Protein AF-0000000070469946 (afdb_homodimer)

Sequence (234 aa):
MSGEIQNFQTFDPFRDSADSNQLSTGTGVIEQQFVHIRVQKRNGRKCVTIVEGLPRNFKFKKFISAVKHKFCCNGTIVEDEKAGKVIQVSGDQRDNISEFLLEEEIVTKENLKIHGFMSGEIQNFQTFDPFRDSADSNQLSTGTGVIEQQFVHIRVQKRNGRKCVTIVEGLPRNFKFKKFISAVKHKFCCNGTIVEDEKAGKVIQVSGDQRDNISEFLLEEEIVTKENLKIHGF

InterPro domains:
  IPR001950 SUI1 domain [PF01253] (32-106)
  IPR001950 SUI1 domain [PS50296] (35-105)
  IPR005874 Eukaryotic translation initiation factor SUI1 [PIRSF004499] (3-117)
  IPR005874 Eukaryotic translation initiation factor SUI1 [cd11566] (33-116)
  IPR036877 SUI1 domain superfamily [SSF55159] (6-117)

pLDDT: mean 79.01, std 24.98, range [27.5, 98.06]

Radius of gyration: 37.75 Å; Cα contacts (8 Å, |Δi|>4): 310; chains: 2; bounding box: 32×162×111 Å

Foldseek 3Di:
DPPPPPDPPPPPVPPPPPPCPPPVVPVPVPVQQAWEWEKDDDPDPWIKIKIFRADPPDPQVVLQVVLCVPVVWHKDWDADPPGGIMIIIIDDCQVVSVVVCVVVVVDDPVRYHYDYD/DCPPPPPPPPPPVPPPPPPPPPPPVPVPVPVQQAWEWEKDDDPDPWIKIKIFRADPPDPVVVLQVVLCVPVVWHKDWDADPVGGIMIIIIDDCQVVSVVVCVVVVVDDPVRYHYDYD

Solvent-accessible surface area (backbone atoms only — not comparable to full-atom values): 14202 Å² total; per-residue (Å²): 135,87,77,78,77,78,79,78,76,80,77,74,76,74,72,64,80,76,74,77,73,70,73,71,76,62,83,64,72,73,69,77,75,44,31,39,33,35,63,42,80,45,80,83,51,40,30,30,19,37,41,36,53,62,62,90,84,53,64,61,69,62,49,45,53,49,48,21,53,73,58,24,35,58,61,47,80,42,81,37,93,85,75,36,66,28,40,38,30,55,15,74,40,60,66,61,52,53,50,49,37,46,74,69,62,73,46,53,76,90,38,51,43,81,49,77,134,129,88,71,81,75,73,78,78,73,77,75,72,75,72,71,63,79,74,72,74,72,71,74,70,75,62,84,62,70,71,68,77,76,44,32,38,34,34,64,44,80,45,81,85,52,40,30,31,20,36,42,37,52,64,62,89,86,53,63,61,68,61,50,44,53,50,48,20,54,73,58,24,35,56,61,48,79,42,81,37,93,86,74,35,66,27,40,39,28,56,14,76,40,59,66,61,52,52,50,49,36,47,73,68,63,72,46,53,76,90,38,52,43,80,49,77,135

Secondary structure (DSSP, 8-state):
------------TT--------------------EEEEEEE-STT-EEEEEE---TT--HHHHHHHHHHHH---EEEEEETTTEEEEEEES--HHHHHHHHHHTTSS-GGGEEEE--/------------TT--------------------EEEEEEE-STT-EEEEEE---TT--HHHHHHHHHHHH---EEEEEETTTEEEEEEES--HHHHHHHHHHTTSS-GGGEEEE--

Organism: Naegleria fowleri (NCBI:txid5763)

Nearest PDB structures (foldseek):
  8ppk-assembly1_p  TM=9.340E-01  e=4.235E-10  Homo sapiens
  8xxn-assembly1_C1  TM=9.281E-01  e=5.784E-10  Homo sapiens
  2rvh-assembly1_A  TM=8.670E-01  e=4.797E-10  Saccharomyces cerevisiae S288C
  6zp4-assembly1_Z  TM=7.386E-01  e=7.872E-11  Homo sapiens
  2if1-assembly1_A  TM=7.118E-01  e=5.434E-10  Homo sapiens

Structure (mmCIF, N/CA/C/O backbone):
data_AF-0000000070469946-model_v1
#
loop_
_entity.id
_entity.type
_entity.pdbx_description
1 polymer 'SUI1 domain-containing protein'
#
loop_
_atom_site.group_PDB
_atom_site.id
_atom_site.type_symbol
_atom_site.label_atom_id
_atom_site.label_alt_id
_atom_site.label_comp_id
_atom_site.label_asym_id
_atom_site.label_entity_id
_atom_site.label_seq_id
_atom_site.pdbx_PDB_ins_code
_atom_site.Cartn_x
_atom_site.Cartn_y
_atom_site.Cartn_z
_atom_site.occupancy
_atom_site.B_iso_or_equiv
_atom_site.auth_seq_id
_atom_site.auth_comp_id
_atom_site.auth_asym_id
_atom_site.auth_atom_id
_atom_site.pdbx_PDB_model_num
ATOM 1 N N . MET A 1 1 ? 14.617 -81.75 -57.688 1 33.28 1 MET A N 1
ATOM 2 C CA . MET A 1 1 ? 14.977 -81.375 -56.312 1 33.28 1 MET A CA 1
ATOM 3 C C . MET A 1 1 ? 14.164 -80.188 -55.844 1 33.28 1 MET A C 1
ATOM 5 O O . MET A 1 1 ? 14.266 -79.062 -56.438 1 33.28 1 MET A O 1
ATOM 9 N N . SER A 1 2 ? 12.875 -80.438 -55.406 1 37.72 2 SER A N 1
ATOM 10 C CA . SER A 1 2 ? 11.711 -79.625 -55.062 1 37.72 2 SER A CA 1
ATOM 11 C C . SER A 1 2 ? 12.023 -78.688 -53.906 1 37.72 2 SER A C 1
ATOM 13 O O . SER A 1 2 ? 12.375 -79.125 -52.812 1 37.72 2 SER A O 1
ATOM 15 N N . GLY A 1 3 ? 12.695 -77.5 -54.094 1 33.88 3 GLY A N 1
ATOM 16 C CA . GLY A 1 3 ? 13.227 -76.5 -53.188 1 33.88 3 GLY A CA 1
ATOM 17 C C . GLY A 1 3 ? 12.18 -75.938 -52.25 1 33.88 3 GLY A C 1
ATOM 18 O O . GLY A 1 3 ? 11.203 -75.375 -52.688 1 33.88 3 GLY A O 1
ATOM 19 N N . GLU A 1 4 ? 11.891 -76.562 -51.094 1 33.56 4 GLU A N 1
ATOM 20 C CA . GLU A 1 4 ? 10.922 -76.312 -50.031 1 33.56 4 GLU A CA 1
ATOM 21 C C . GLU A 1 4 ? 11.086 -74.875 -49.469 1 33.56 4 GLU A C 1
ATOM 23 O O . GLU A 1 4 ? 12.148 -74.5 -48.969 1 33.56 4 GLU A O 1
ATOM 28 N N . ILE A 1 5 ? 10.57 -73.938 -50.25 1 40.94 5 ILE A N 1
ATOM 29 C CA . ILE A 1 5 ? 10.508 -72.5 -49.906 1 40.94 5 ILE A CA 1
ATOM 30 C C . ILE A 1 5 ? 9.969 -72.375 -48.469 1 40.94 5 ILE A C 1
ATOM 32 O O . ILE A 1 5 ? 8.836 -72.75 -48.188 1 40.94 5 ILE A O 1
ATOM 36 N N . GLN A 1 6 ? 10.82 -72.438 -47.406 1 36.25 6 GLN A N 1
ATOM 37 C CA . GLN A 1 6 ? 10.531 -72.312 -46 1 36.25 6 GLN A CA 1
ATOM 38 C C . GLN A 1 6 ? 9.648 -71.062 -45.719 1 36.25 6 GLN A C 1
ATOM 40 O O . GLN A 1 6 ? 9.875 -70 -46.281 1 36.25 6 GLN A O 1
ATOM 45 N N . ASN A 1 7 ? 8.406 -71.25 -45.344 1 36.06 7 ASN A N 1
ATOM 46 C CA . ASN A 1 7 ? 7.312 -70.375 -44.906 1 36.06 7 ASN A CA 1
ATOM 47 C C . ASN A 1 7 ? 7.766 -69.375 -43.844 1 36.06 7 ASN A C 1
ATOM 49 O O . ASN A 1 7 ? 8.258 -69.812 -42.781 1 36.06 7 ASN A O 1
ATOM 53 N N . PHE A 1 8 ? 8.266 -68.188 -44.188 1 39.88 8 PHE A N 1
ATOM 54 C CA . PHE A 1 8 ? 8.648 -67.062 -43.375 1 39.88 8 PHE A CA 1
ATOM 55 C C . PHE A 1 8 ? 7.539 -66.75 -42.375 1 39.88 8 PHE A C 1
ATOM 57 O O . PHE A 1 8 ? 6.418 -66.375 -42.781 1 39.88 8 PHE A O 1
ATOM 64 N N . GLN A 1 9 ? 7.406 -67.438 -41.281 1 38.62 9 GLN A N 1
ATOM 65 C CA . GLN A 1 9 ? 6.516 -67.188 -40.156 1 38.62 9 GLN A CA 1
ATOM 66 C C . GLN A 1 9 ? 6.566 -65.688 -39.75 1 38.62 9 GLN A C 1
ATOM 68 O O . GLN A 1 9 ? 7.652 -65.125 -39.562 1 38.62 9 GLN A O 1
ATOM 73 N N . THR A 1 10 ? 5.57 -64.875 -40.062 1 40.44 10 THR A N 1
ATOM 74 C CA . THR A 1 10 ? 5.199 -63.5 -39.844 1 40.44 10 THR A CA 1
ATOM 75 C C . THR A 1 10 ? 5.293 -63.156 -38.375 1 40.44 10 THR A C 1
ATOM 77 O O . THR A 1 10 ? 4.582 -63.75 -37.531 1 40.44 10 THR A O 1
ATOM 80 N N . PHE A 1 11 ? 6.523 -63.031 -37.781 1 37.12 11 PHE A N 1
ATOM 81 C CA . PHE A 1 11 ? 6.77 -62.625 -36.375 1 37.12 11 PHE A CA 1
ATOM 82 C C . PHE A 1 11 ? 5.988 -61.344 -36.031 1 37.12 11 PHE A C 1
ATOM 84 O O . PHE A 1 11 ? 6.137 -60.344 -36.719 1 37.12 11 PHE A O 1
ATOM 91 N N . ASP A 1 12 ? 4.68 -61.5 -35.594 1 42.44 12 ASP A N 1
ATOM 92 C CA . ASP A 1 12 ? 3.848 -60.406 -35.094 1 42.44 12 ASP A CA 1
ATOM 93 C C . ASP A 1 12 ? 4.496 -59.75 -33.875 1 42.44 12 ASP A C 1
ATOM 95 O O . ASP A 1 12 ? 4.555 -60.312 -32.781 1 42.44 12 ASP A O 1
ATOM 99 N N . PRO A 1 13 ? 5.621 -58.969 -33.969 1 44.97 13 PRO A N 1
ATOM 100 C CA . PRO A 1 13 ? 6.379 -58.344 -32.875 1 44.97 13 PRO A CA 1
ATOM 101 C C . PRO A 1 13 ? 5.492 -57.531 -31.938 1 44.97 13 PRO A C 1
ATOM 103 O O . PRO A 1 13 ? 5.977 -57 -30.922 1 44.97 13 PRO A O 1
ATOM 106 N N . PHE A 1 14 ? 4.344 -57.062 -32.375 1 42.16 14 PHE A N 1
ATOM 107 C CA . PHE A 1 14 ? 3.637 -56.062 -31.562 1 42.16 14 PHE A CA 1
ATOM 108 C C . PHE A 1 14 ? 2.986 -56.719 -30.359 1 42.16 14 PHE A C 1
ATOM 110 O O . PHE A 1 14 ? 2.018 -56.219 -29.797 1 42.16 14 PHE A O 1
ATOM 117 N N . ARG A 1 15 ? 3.188 -58 -30.172 1 38.75 15 ARG A N 1
ATOM 118 C CA . ARG A 1 15 ? 2.508 -58.5 -28.984 1 38.75 15 ARG A CA 1
ATOM 119 C C . ARG A 1 15 ? 2.918 -57.688 -27.75 1 38.75 15 ARG A C 1
ATOM 121 O O . ARG A 1 15 ? 4.031 -57.812 -27.25 1 38.75 15 ARG A O 1
ATOM 128 N N . ASP A 1 16 ? 2.879 -56.375 -27.812 1 35.84 16 ASP A N 1
ATOM 129 C CA . ASP A 1 16 ? 3.232 -55.531 -26.688 1 35.84 16 ASP A CA 1
ATOM 130 C C . ASP A 1 16 ? 2.492 -55.969 -25.422 1 35.84 16 ASP A C 1
ATOM 132 O O . ASP A 1 16 ? 1.301 -56.281 -25.469 1 35.84 16 ASP A O 1
ATOM 136 N N . SER A 1 17 ? 3.078 -56.781 -24.547 1 39.72 17 SER A N 1
ATOM 137 C CA . SER A 1 17 ? 2.629 -57.031 -23.172 1 39.72 17 SER A CA 1
ATOM 138 C C . SER A 1 17 ? 2.156 -55.75 -22.484 1 39.72 17 SER A C 1
ATOM 140 O O . SER A 1 17 ? 2.955 -54.875 -22.219 1 39.72 17 SER A O 1
ATOM 142 N N . ALA A 1 18 ? 1.025 -55.094 -22.797 1 35.88 18 ALA A N 1
ATOM 143 C CA . ALA A 1 18 ? 0.431 -54.031 -22.031 1 35.88 18 ALA A CA 1
ATOM 144 C C . ALA A 1 18 ? 0.325 -54.375 -20.547 1 35.88 18 ALA A C 1
ATOM 146 O O . ALA A 1 18 ? -0.439 -55.281 -20.172 1 35.88 18 ALA A O 1
ATOM 147 N N . ASP A 1 19 ? 1.387 -54.562 -19.797 1 35.75 19 ASP A N 1
ATOM 148 C CA . ASP A 1 19 ? 1.317 -54.531 -18.344 1 35.75 19 ASP A CA 1
ATOM 149 C C . ASP A 1 19 ? 0.32 -53.469 -17.859 1 35.75 19 ASP A C 1
ATOM 151 O O . ASP A 1 19 ? 0.35 -52.344 -18.328 1 35.75 19 ASP A O 1
ATOM 155 N N . SER A 1 20 ? -0.9 -53.844 -17.594 1 34.34 20 SER A N 1
ATOM 156 C CA . SER A 1 20 ? -1.931 -53.094 -16.875 1 34.34 20 SER A CA 1
ATOM 157 C C . SER A 1 20 ? -1.35 -52.375 -15.664 1 34.34 20 SER A C 1
ATOM 159 O O . SER A 1 20 ? -1.004 -53.031 -14.664 1 34.34 20 SER A O 1
ATOM 161 N N . ASN A 1 21 ? -0.349 -51.562 -15.766 1 33.97 21 ASN A N 1
ATOM 162 C CA . ASN A 1 21 ? -0.131 -50.656 -14.641 1 33.97 21 ASN A CA 1
ATOM 163 C C . ASN A 1 21 ? -1.45 -50.219 -14.016 1 33.97 21 ASN A C 1
ATOM 165 O O . ASN A 1 21 ? -2.275 -49.594 -14.672 1 33.97 21 ASN A O 1
ATOM 169 N N . GLN A 1 22 ? -2.064 -51.062 -13.273 1 34.81 22 GLN A N 1
ATOM 170 C CA . GLN A 1 22 ? -3.146 -50.75 -12.352 1 34.81 22 GLN A CA 1
ATOM 171 C C . GLN A 1 22 ? -2.975 -49.344 -11.773 1 34.81 22 GLN A C 1
ATOM 173 O O . GLN A 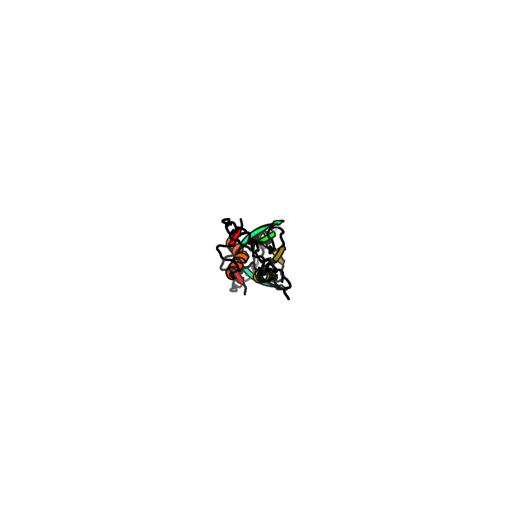1 22 ? -2.012 -49.094 -11.047 1 34.81 22 GLN A O 1
ATOM 178 N N . LEU A 1 23 ? -3.225 -48.344 -12.539 1 35.12 23 LEU A N 1
ATOM 179 C CA . LEU A 1 23 ? -3.568 -47.094 -11.867 1 35.12 23 LEU A CA 1
ATOM 180 C C . LEU A 1 23 ? -4.43 -47.375 -10.633 1 35.12 23 LEU A C 1
ATOM 182 O O . LEU A 1 23 ? -5.566 -47.844 -10.758 1 35.12 23 LEU A O 1
ATOM 186 N N . SER A 1 24 ? -3.951 -48.062 -9.641 1 35.97 24 SER A N 1
ATOM 187 C CA . SER A 1 24 ? -4.664 -47.969 -8.375 1 35.97 24 SER A CA 1
ATOM 188 C C . SER A 1 24 ? -5.41 -46.656 -8.258 1 35.97 24 SER A C 1
ATOM 190 O O . SER A 1 24 ? -4.832 -45.594 -8.477 1 35.97 24 SER A O 1
ATOM 192 N N . THR A 1 25 ? -6.668 -46.594 -8.609 1 37.03 25 THR A N 1
ATOM 193 C CA . THR A 1 25 ? -7.668 -45.594 -8.242 1 37.03 25 THR A CA 1
ATOM 194 C C . THR A 1 25 ? -7.48 -45.156 -6.789 1 37.03 25 THR A C 1
ATOM 196 O O . THR A 1 25 ? -8.117 -45.719 -5.883 1 37.03 25 THR A O 1
ATOM 199 N N . GLY A 1 26 ? -6.367 -45.25 -6.152 1 38.03 26 GLY A N 1
ATOM 200 C CA . GLY A 1 26 ? -6.355 -44.531 -4.891 1 38.03 26 GLY A CA 1
ATOM 201 C C . GLY A 1 26 ? -7.195 -43.25 -4.922 1 38.03 26 GLY A C 1
ATOM 202 O O . GLY A 1 26 ? -7.359 -42.656 -5.977 1 38.03 26 GLY A O 1
ATOM 203 N N . THR A 1 27 ? -8.438 -43.281 -4.285 1 41.31 27 THR A N 1
ATOM 204 C CA . THR A 1 27 ? -9.195 -42.062 -4.047 1 41.31 27 THR A CA 1
ATOM 205 C C . THR A 1 27 ? -8.258 -40.875 -3.926 1 41.31 27 THR A C 1
ATOM 207 O O . THR A 1 27 ? -7.707 -40.594 -2.852 1 41.31 27 THR A O 1
ATOM 210 N N . GLY A 1 28 ? -7.246 -40.781 -4.555 1 42.28 28 GLY A N 1
ATOM 211 C CA . GLY A 1 28 ? -6.414 -39.594 -4.512 1 42.28 28 GLY A CA 1
ATOM 212 C C . GLY A 1 28 ? -7.219 -38.31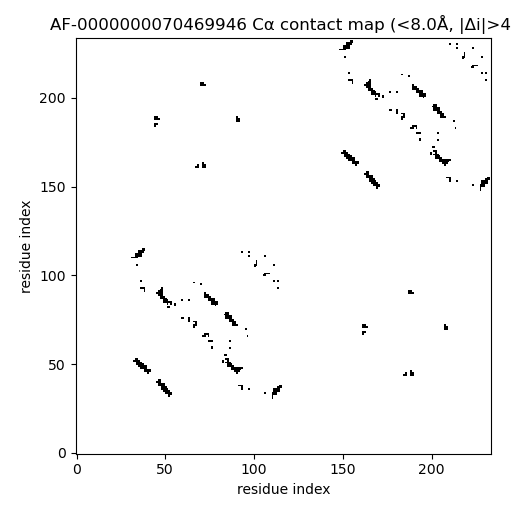2 -4.445 1 42.28 28 GLY A C 1
ATOM 213 O O . GLY A 1 28 ? -7.953 -37.969 -5.379 1 42.28 28 GLY A O 1
ATOM 214 N N . VAL A 1 29 ? -7.855 -38.031 -3.299 1 47.25 29 VAL A N 1
ATOM 215 C CA . VAL A 1 29 ? -8.406 -36.688 -3.053 1 47.25 29 VAL A CA 1
ATOM 216 C C . VAL A 1 29 ? -7.617 -35.656 -3.848 1 47.25 29 VAL A C 1
ATOM 218 O O . VAL A 1 29 ? -6.402 -35.531 -3.686 1 47.25 29 VAL A O 1
ATOM 221 N N . ILE A 1 30 ? -7.801 -35.531 -5.16 1 53.19 30 ILE A N 1
ATOM 222 C CA . ILE A 1 30 ? -7.277 -34.344 -5.848 1 53.19 30 ILE A CA 1
ATOM 223 C C . ILE A 1 30 ? -7.281 -33.156 -4.898 1 53.19 30 ILE A C 1
ATOM 225 O O . ILE A 1 30 ? -8.344 -32.719 -4.461 1 53.19 30 ILE A O 1
ATOM 229 N N . GLU A 1 31 ? -6.352 -33.25 -4.012 1 59.97 31 GLU A N 1
ATOM 230 C CA . GLU A 1 31 ? -6.25 -32.094 -3.113 1 59.97 31 GLU A CA 1
ATOM 231 C C . GLU A 1 31 ? -6.469 -30.781 -3.863 1 59.97 31 GLU A C 1
ATOM 233 O O . GLU A 1 31 ? -5.879 -30.562 -4.922 1 59.97 31 GLU A O 1
ATOM 238 N N . GLN A 1 32 ? -7.711 -30.328 -3.85 1 72.12 32 GLN A N 1
ATOM 239 C CA . GLN A 1 32 ? -8.008 -29.016 -4.402 1 72.12 32 GLN A CA 1
ATOM 240 C C . GLN A 1 32 ? -6.867 -28.047 -4.145 1 72.12 32 GLN A C 1
ATOM 242 O O . GLN A 1 32 ? -6.34 -27.969 -3.033 1 72.12 32 GLN A O 1
ATOM 247 N N . GLN A 1 33 ? -6.215 -27.609 -5.285 1 85.88 33 GLN A N 1
ATOM 248 C CA . GLN A 1 33 ? -5.148 -26.625 -5.176 1 85.88 33 GLN A CA 1
ATOM 249 C C . GLN A 1 33 ? -5.707 -25.25 -4.82 1 85.88 33 GLN A C 1
ATOM 251 O O . GLN A 1 33 ? -6.633 -24.75 -5.473 1 85.88 33 GLN A O 1
ATOM 256 N N . PHE A 1 34 ? -5.383 -24.75 -3.652 1 94.69 34 PHE A N 1
ATOM 257 C CA . PHE A 1 34 ? -5.824 -23.438 -3.207 1 94.69 34 PHE A CA 1
ATOM 258 C C . PHE A 1 34 ? -4.727 -22.406 -3.418 1 94.69 34 PHE A C 1
ATOM 260 O O . PHE A 1 34 ? -3.539 -22.719 -3.355 1 94.69 34 PHE A O 1
ATOM 267 N N . VAL A 1 35 ? -5.133 -21.266 -3.779 1 96.81 35 VAL A N 1
ATOM 268 C CA . VAL A 1 35 ? -4.246 -20.109 -3.74 1 96.81 35 VAL A CA 1
ATOM 269 C C . VAL A 1 35 ? -4.309 -19.453 -2.361 1 96.81 35 VAL A C 1
ATOM 271 O O . VAL A 1 35 ? -5.395 -19.156 -1.861 1 96.81 35 VAL A O 1
ATOM 274 N N . HIS A 1 36 ? -3.123 -19.328 -1.763 1 96.94 36 HIS A N 1
ATOM 275 C CA . HIS A 1 36 ? -3.031 -18.75 -0.424 1 96.94 36 HIS A CA 1
ATOM 276 C C . HIS A 1 36 ? -2.412 -17.359 -0.46 1 96.94 36 HIS A C 1
ATOM 278 O O . HIS A 1 36 ? -1.359 -17.156 -1.071 1 96.94 36 HIS A O 1
ATOM 284 N N . ILE A 1 37 ? -3.076 -16.406 0.122 1 98.06 37 ILE A N 1
ATOM 285 C CA . ILE A 1 37 ? -2.535 -15.078 0.337 1 98.06 37 ILE A CA 1
ATOM 286 C C . ILE A 1 37 ? -2.279 -14.852 1.827 1 98.06 37 ILE A C 1
ATOM 288 O O . ILE A 1 37 ? -3.166 -15.078 2.654 1 98.06 37 ILE A O 1
ATOM 292 N N . ARG A 1 38 ? -1.079 -14.453 2.176 1 96.31 38 ARG A N 1
ATOM 293 C CA . ARG A 1 38 ? -0.772 -14.188 3.578 1 96.31 38 ARG A CA 1
ATOM 294 C C . ARG A 1 38 ? 0.168 -12.992 3.715 1 96.31 38 ARG A C 1
ATOM 296 O O . ARG A 1 38 ? 0.972 -12.719 2.818 1 96.31 38 ARG A O 1
ATOM 303 N N . VAL A 1 39 ? 0.03 -12.328 4.82 1 96.75 39 VAL A N 1
ATOM 304 C CA . VAL A 1 39 ? 0.943 -11.234 5.133 1 96.75 39 VAL A CA 1
ATOM 305 C C . VAL A 1 39 ? 1.999 -11.711 6.129 1 96.75 39 VAL A C 1
ATOM 307 O O . VAL A 1 39 ? 1.685 -12.43 7.078 1 96.75 39 VAL A O 1
ATOM 310 N N . GLN A 1 40 ? 3.207 -11.414 5.793 1 94.44 40 GLN A N 1
ATOM 311 C CA . GLN A 1 40 ? 4.309 -11.727 6.691 1 94.44 40 GLN A CA 1
ATOM 312 C C . GLN A 1 40 ? 5 -10.461 7.184 1 94.44 40 GLN A C 1
ATOM 314 O O . GLN A 1 40 ? 5.465 -9.648 6.379 1 94.44 40 GLN A O 1
ATOM 319 N N . LYS A 1 41 ? 4.98 -10.375 8.516 1 93.19 41 LYS A N 1
ATOM 320 C CA . LYS A 1 41 ? 5.68 -9.234 9.109 1 93.19 41 LYS A CA 1
ATOM 321 C C . LYS A 1 41 ? 7.191 -9.391 8.977 1 93.19 41 LYS A C 1
ATOM 323 O O . LYS A 1 41 ? 7.719 -10.5 9.102 1 93.19 41 LYS A O 1
ATOM 328 N N . ARG A 1 42 ? 7.758 -8.25 8.625 1 93.25 42 ARG A N 1
ATOM 329 C CA . ARG A 1 42 ? 9.211 -8.164 8.555 1 93.25 42 ARG A CA 1
ATOM 330 C C . ARG A 1 42 ? 9.758 -7.254 9.656 1 93.25 42 ARG A C 1
ATOM 332 O O . ARG A 1 42 ? 9.031 -6.895 10.586 1 93.25 42 ARG A O 1
ATOM 339 N N . ASN A 1 43 ? 11.031 -6.977 9.75 1 87.5 43 ASN A N 1
ATOM 340 C CA . ASN A 1 43 ? 11.625 -6.164 10.805 1 87.5 43 ASN A CA 1
ATOM 341 C C . ASN A 1 43 ? 10.961 -4.793 10.898 1 87.5 43 ASN A C 1
ATOM 343 O O . ASN A 1 43 ? 10.68 -4.164 9.875 1 87.5 43 ASN A O 1
ATOM 347 N N . GLY A 1 44 ? 10.539 -4.449 12.148 1 86.06 44 GLY A N 1
ATOM 348 C CA . GLY A 1 44 ? 9.938 -3.146 12.391 1 86.06 44 GLY A CA 1
ATOM 349 C C . GLY A 1 44 ? 8.539 -3.02 11.828 1 86.06 44 GLY A C 1
ATOM 350 O O . GLY A 1 44 ? 7.676 -3.855 12.094 1 86.06 44 GLY A O 1
ATOM 351 N N . ARG A 1 45 ? 8.258 -1.977 10.984 1 87.75 45 ARG A N 1
ATOM 352 C CA .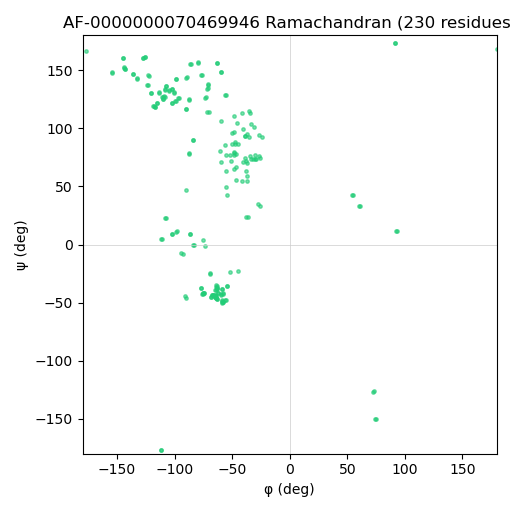 ARG A 1 45 ? 6.941 -1.659 10.453 1 87.75 45 ARG A CA 1
ATOM 353 C C . ARG A 1 45 ? 6.777 -2.209 9.039 1 87.75 45 ARG A C 1
ATOM 355 O O . ARG A 1 45 ? 5.789 -1.916 8.359 1 87.75 45 ARG A O 1
ATOM 362 N N . LYS A 1 46 ? 7.695 -3.043 8.609 1 92.31 46 LYS A N 1
ATOM 363 C CA . LYS A 1 46 ? 7.664 -3.574 7.254 1 92.31 46 LYS A CA 1
ATOM 364 C C . LYS A 1 46 ? 6.855 -4.867 7.188 1 92.31 46 LYS A C 1
ATOM 366 O O . LYS A 1 46 ? 6.777 -5.609 8.172 1 92.31 46 LYS A O 1
ATOM 371 N N . CYS A 1 47 ? 6.16 -5.055 6.129 1 96.44 47 CYS A N 1
ATOM 372 C CA . CYS A 1 47 ? 5.48 -6.32 5.871 1 96.44 47 CYS A CA 1
ATOM 373 C C . CYS A 1 47 ? 5.488 -6.652 4.387 1 96.44 47 CYS A C 1
ATOM 375 O O . CYS A 1 47 ? 5.773 -5.789 3.553 1 96.44 47 CYS A O 1
ATOM 377 N N . VAL A 1 48 ? 5.273 -7.945 4.145 1 96.5 48 VAL A N 1
ATOM 378 C CA . VAL A 1 48 ? 5.188 -8.414 2.766 1 96.5 48 VAL A CA 1
ATOM 379 C C . VAL A 1 48 ? 3.965 -9.32 2.605 1 96.5 48 VAL A C 1
ATOM 381 O O . VAL A 1 48 ? 3.605 -10.055 3.525 1 96.5 48 VAL A O 1
ATOM 384 N N . THR A 1 49 ? 3.326 -9.203 1.482 1 97.75 49 THR A N 1
ATOM 385 C CA . THR A 1 49 ? 2.238 -10.109 1.115 1 97.75 49 THR A CA 1
ATOM 386 C C . THR A 1 49 ? 2.746 -11.234 0.219 1 97.75 49 THR A C 1
ATOM 388 O O . THR A 1 49 ? 3.428 -10.977 -0.777 1 97.75 49 THR A O 1
ATOM 391 N N . ILE A 1 50 ? 2.455 -12.406 0.653 1 97 50 ILE A N 1
ATOM 392 C CA . ILE A 1 50 ? 2.904 -13.586 -0.081 1 97 50 ILE A CA 1
ATOM 393 C C . ILE A 1 50 ? 1.712 -14.258 -0.754 1 97 50 ILE A C 1
ATOM 395 O O . ILE A 1 50 ? 0.668 -14.461 -0.128 1 97 50 ILE A O 1
ATOM 399 N N . VAL A 1 51 ? 1.868 -14.594 -2.018 1 97.31 51 VAL A N 1
ATOM 400 C CA . VAL A 1 51 ? 0.865 -15.328 -2.787 1 97.31 51 VAL A CA 1
ATOM 401 C C . VAL A 1 51 ? 1.429 -16.672 -3.223 1 97.31 51 VAL A C 1
ATOM 403 O O . VAL A 1 51 ? 2.414 -16.734 -3.961 1 97.31 51 VAL A O 1
ATOM 406 N N . GLU A 1 52 ? 0.804 -17.719 -2.768 1 95.5 52 GLU A N 1
ATOM 407 C CA . GLU A 1 52 ? 1.243 -19.078 -3.051 1 95.5 52 GLU A CA 1
ATOM 408 C C . GLU A 1 52 ? 0.117 -19.906 -3.666 1 95.5 52 GLU A C 1
ATOM 410 O O . GLU A 1 52 ? -1.06 -19.578 -3.512 1 95.5 52 GLU A O 1
ATOM 415 N N . GLY A 1 53 ? 0.499 -21.047 -4.332 1 94.69 53 GLY A N 1
ATOM 416 C CA . GLY A 1 53 ? -0.474 -22 -4.84 1 94.69 53 GLY A CA 1
ATOM 417 C C . GLY A 1 53 ? -0.873 -21.734 -6.281 1 94.69 53 GLY A C 1
ATOM 418 O O . GLY A 1 53 ? -1.848 -22.312 -6.777 1 94.69 53 GLY A O 1
ATOM 419 N N . LEU A 1 54 ? -0.146 -20.891 -6.875 1 94.12 54 LEU A N 1
ATOM 420 C CA . LEU A 1 54 ? -0.421 -20.641 -8.289 1 94.12 54 LEU A CA 1
ATOM 421 C C . LEU A 1 54 ? 0.107 -21.766 -9.156 1 94.12 54 LEU A C 1
ATOM 423 O O . LEU A 1 54 ? 1.152 -22.344 -8.859 1 94.12 54 LEU A O 1
ATOM 427 N N . PRO A 1 55 ? -0.627 -22 -10.203 1 91.44 55 PRO A N 1
ATOM 428 C CA . PRO A 1 55 ? -0.168 -23.078 -11.078 1 91.44 55 PRO A CA 1
ATOM 429 C C . PRO A 1 55 ? 1.192 -22.797 -11.711 1 91.44 55 PRO A C 1
ATOM 431 O O . PRO A 1 55 ? 1.562 -21.625 -11.883 1 91.44 55 PRO A O 1
ATOM 434 N N . ARG A 1 56 ? 1.944 -23.812 -12.125 1 88.69 56 ARG A N 1
ATOM 435 C CA . ARG A 1 56 ? 3.291 -23.703 -12.68 1 88.69 56 ARG A CA 1
ATOM 436 C C . ARG A 1 56 ? 3.285 -22.922 -13.984 1 88.69 56 ARG A C 1
ATOM 438 O O . ARG A 1 56 ? 4.25 -22.234 -14.305 1 88.69 56 ARG A O 1
ATOM 445 N N . ASN A 1 57 ? 2.295 -23.031 -14.789 1 91.62 57 ASN A N 1
ATOM 446 C CA . ASN A 1 57 ? 2.229 -22.359 -16.078 1 91.62 57 ASN A CA 1
ATOM 447 C C . ASN A 1 57 ? 1.654 -20.953 -15.953 1 91.62 57 ASN A C 1
ATOM 449 O O . ASN A 1 57 ? 1.377 -20.297 -16.969 1 91.62 57 ASN A O 1
ATOM 453 N N . PHE A 1 58 ? 1.518 -20.578 -14.734 1 94.69 58 PHE A N 1
ATOM 454 C CA . PHE A 1 58 ? 1.016 -19.234 -14.477 1 94.69 58 PHE A CA 1
ATOM 455 C C . PHE A 1 58 ? 1.938 -18.172 -15.086 1 94.69 58 PHE A C 1
ATOM 457 O O . PHE A 1 58 ? 3.15 -18.391 -15.172 1 94.69 58 PHE A O 1
ATOM 464 N N . LYS A 1 59 ? 1.374 -17.047 -15.516 1 96.12 59 LYS A N 1
ATOM 465 C CA . LYS A 1 59 ? 2.133 -15.922 -16.062 1 96.12 59 LYS A CA 1
ATOM 466 C C . LYS A 1 59 ? 2.596 -14.977 -14.961 1 96.12 59 LYS A C 1
ATOM 468 O O . LYS A 1 59 ? 2.1 -13.859 -14.852 1 96.12 59 LYS A O 1
ATOM 473 N N . PHE A 1 60 ? 3.658 -15.398 -14.281 1 96.94 60 PHE A N 1
ATOM 474 C CA . PHE A 1 60 ? 4.133 -14.711 -13.086 1 96.94 60 PHE A CA 1
ATOM 475 C C . PHE A 1 60 ? 4.621 -13.305 -13.422 1 96.94 60 PHE A C 1
ATOM 477 O O . PHE A 1 60 ? 4.273 -12.344 -12.742 1 96.94 60 PHE A O 1
ATOM 484 N N . LYS A 1 61 ? 5.375 -13.164 -14.453 1 96.69 61 LYS A N 1
ATOM 485 C CA . LYS A 1 61 ? 5.957 -11.875 -14.82 1 96.69 61 LYS A CA 1
ATOM 486 C C . LYS A 1 61 ? 4.875 -10.867 -15.195 1 96.69 61 LYS A C 1
ATOM 488 O O . LYS A 1 61 ? 4.934 -9.703 -14.797 1 96.69 61 LYS A O 1
ATOM 493 N N . LYS A 1 62 ? 3.945 -11.367 -15.961 1 97.19 62 LYS A N 1
ATOM 494 C CA . LYS A 1 62 ? 2.846 -10.492 -16.359 1 97.19 62 LYS A CA 1
ATOM 495 C C . LYS A 1 62 ? 2.025 -10.055 -15.148 1 97.19 62 LYS A C 1
ATOM 497 O O . LYS A 1 62 ? 1.651 -8.891 -15.031 1 97.19 62 LYS A O 1
ATOM 502 N N . PHE A 1 63 ? 1.724 -10.938 -14.352 1 97.5 63 PHE A N 1
ATOM 503 C CA . PHE A 1 63 ? 0.931 -10.672 -13.156 1 97.5 63 PHE A CA 1
ATOM 504 C C . PHE A 1 63 ? 1.613 -9.633 -12.273 1 97.5 63 PHE A C 1
ATOM 506 O O . PHE A 1 63 ? 0.988 -8.648 -11.867 1 97.5 63 PHE A O 1
ATOM 513 N N . ILE A 1 64 ? 2.898 -9.797 -11.969 1 97.06 64 ILE A N 1
ATOM 514 C CA . ILE A 1 64 ? 3.625 -8.898 -11.078 1 97.06 64 ILE A CA 1
ATOM 515 C C . ILE A 1 64 ? 3.699 -7.504 -11.695 1 97.06 64 ILE A C 1
ATOM 517 O O . ILE A 1 64 ? 3.604 -6.5 -10.992 1 97.06 64 ILE A O 1
ATOM 521 N N . SER A 1 65 ? 3.85 -7.52 -12.977 1 96.81 65 SER A N 1
ATOM 522 C CA . SER A 1 65 ? 3.887 -6.234 -13.664 1 96.81 65 SER A CA 1
ATOM 523 C C . SER A 1 65 ? 2.574 -5.48 -13.5 1 96.81 65 SER A C 1
ATOM 525 O O . SER A 1 65 ? 2.574 -4.277 -13.219 1 96.81 65 SER A O 1
ATOM 527 N N . ALA A 1 66 ? 1.511 -6.188 -13.602 1 96.69 66 ALA A N 1
ATOM 528 C CA . ALA A 1 66 ? 0.191 -5.586 -13.438 1 96.69 66 ALA A CA 1
ATOM 529 C C . ALA A 1 66 ? -0.03 -5.125 -12 1 96.69 66 ALA A C 1
ATOM 531 O O . ALA A 1 66 ? -0.551 -4.031 -11.773 1 96.69 66 ALA A O 1
ATOM 532 N N . VAL A 1 67 ? 0.346 -5.906 -11.094 1 96.56 67 VAL A N 1
ATOM 533 C CA . VAL A 1 67 ? 0.168 -5.609 -9.68 1 96.56 67 VAL A CA 1
ATOM 534 C C . VAL A 1 67 ? 0.973 -4.367 -9.305 1 96.56 67 VAL A C 1
ATOM 536 O O . VAL A 1 67 ? 0.459 -3.465 -8.641 1 96.56 67 VAL A O 1
ATOM 539 N N . LYS A 1 68 ? 2.236 -4.32 -9.742 1 96.5 68 LYS A N 1
ATOM 540 C CA . LYS A 1 68 ? 3.1 -3.176 -9.469 1 96.5 68 LYS A CA 1
ATOM 541 C C . LYS A 1 68 ? 2.502 -1.888 -10.023 1 96.5 68 LYS A C 1
ATOM 543 O O . LYS A 1 68 ? 2.543 -0.844 -9.375 1 96.5 68 LYS A O 1
ATOM 548 N N . HIS A 1 69 ? 1.911 -2.01 -11.172 1 95.12 69 HIS A N 1
ATOM 549 C CA . HIS A 1 69 ? 1.339 -0.842 -11.836 1 95.12 69 HIS A CA 1
ATOM 550 C C . HIS A 1 69 ? 0.028 -0.424 -11.18 1 95.12 69 HIS A C 1
ATOM 552 O O . HIS A 1 69 ? -0.179 0.758 -10.891 1 95.12 69 HIS A O 1
ATOM 558 N N . LYS A 1 70 ? -0.726 -1.301 -10.875 1 94.44 70 LYS A N 1
ATOM 559 C CA . LYS A 1 70 ? -2.072 -1.017 -10.383 1 94.44 70 LYS A CA 1
ATOM 560 C C . LYS A 1 70 ? -2.037 -0.508 -8.945 1 94.44 70 LYS A C 1
ATOM 562 O O . LYS A 1 70 ? -2.793 0.397 -8.586 1 94.44 70 LYS A O 1
ATOM 567 N N . PHE A 1 71 ? -1.234 -1.066 -8.094 1 94.88 71 PHE A N 1
ATOM 568 C CA . PHE A 1 71 ? -1.305 -0.771 -6.668 1 94.88 71 PHE A CA 1
ATOM 569 C C . PHE A 1 71 ? -0.074 0.004 -6.215 1 94.88 71 PHE A C 1
ATOM 571 O O . PHE A 1 71 ? 0.091 0.275 -5.023 1 94.88 71 PHE A O 1
ATOM 578 N N . CYS A 1 72 ? 0.765 0.359 -7.137 1 95.62 72 CYS A N 1
ATOM 579 C CA . CYS A 1 72 ? 1.928 1.197 -6.867 1 95.62 72 CYS A CA 1
ATOM 580 C C . CYS A 1 72 ? 2.779 0.604 -5.754 1 95.62 72 CYS A C 1
ATOM 582 O O . CYS A 1 72 ? 3.152 1.306 -4.809 1 95.62 72 CYS A O 1
ATOM 584 N N . CYS A 1 73 ? 2.977 -0.638 -5.777 1 95.75 73 CYS A N 1
ATOM 585 C CA . CYS A 1 73 ? 3.82 -1.335 -4.816 1 95.75 73 CYS A CA 1
ATOM 586 C C . CYS A 1 73 ? 4.859 -2.193 -5.523 1 95.75 73 CYS A C 1
ATOM 588 O O . CYS A 1 73 ? 4.73 -2.48 -6.715 1 95.75 73 CYS A O 1
ATOM 590 N N . ASN A 1 74 ? 5.875 -2.506 -4.77 1 95.31 74 ASN A N 1
ATOM 591 C CA . ASN A 1 74 ? 6.898 -3.383 -5.324 1 95.31 74 ASN A CA 1
ATOM 592 C C . ASN A 1 74 ? 6.465 -4.844 -5.289 1 95.31 74 ASN A C 1
ATOM 594 O O . ASN A 1 74 ? 5.578 -5.215 -4.52 1 95.31 74 ASN A O 1
ATOM 598 N N . GLY A 1 75 ? 7.031 -5.629 -6.129 1 97.12 75 GLY A N 1
ATOM 599 C CA . GLY A 1 75 ? 6.75 -7.055 -6.199 1 97.12 75 GLY A CA 1
ATOM 600 C C . GLY A 1 75 ? 7.895 -7.863 -6.777 1 97.12 75 GLY A C 1
ATOM 601 O O . GLY A 1 75 ? 8.617 -7.387 -7.648 1 97.12 75 GLY A O 1
ATOM 602 N N . THR A 1 76 ? 7.973 -9.094 -6.262 1 97.19 76 THR A N 1
ATOM 603 C CA . THR A 1 76 ? 9.039 -9.984 -6.727 1 97.19 76 THR A CA 1
ATOM 604 C C . THR A 1 76 ? 8.539 -11.422 -6.805 1 97.19 76 THR A C 1
ATOM 606 O O . THR A 1 76 ? 7.57 -11.789 -6.141 1 97.19 76 THR A O 1
ATOM 609 N N . ILE A 1 77 ? 9.18 -12.156 -7.707 1 97.38 77 ILE A N 1
ATOM 610 C CA . ILE A 1 77 ? 8.953 -13.594 -7.793 1 97.38 77 ILE A CA 1
ATOM 611 C C . ILE A 1 77 ? 10.086 -14.336 -7.086 1 97.38 77 ILE A C 1
ATOM 613 O O . ILE A 1 77 ? 11.266 -14.109 -7.375 1 97.38 77 ILE A O 1
ATOM 617 N N . VAL A 1 78 ? 9.695 -15.125 -6.145 1 95.38 78 VAL A N 1
ATOM 618 C CA . VAL A 1 78 ? 10.688 -15.898 -5.395 1 95.38 78 VAL A CA 1
ATOM 619 C C . VAL A 1 78 ? 10.508 -17.391 -5.688 1 95.38 78 VAL A C 1
ATOM 621 O O . VAL A 1 78 ? 9.391 -17.891 -5.684 1 95.38 78 VAL A O 1
ATOM 624 N N . GLU A 1 79 ? 11.547 -18 -6.004 1 91.19 79 GLU A N 1
ATOM 625 C CA . GLU A 1 79 ? 11.516 -19.438 -6.23 1 91.19 79 GLU A CA 1
ATOM 626 C C . GLU A 1 79 ? 11.789 -20.203 -4.938 1 91.19 79 GLU A C 1
ATOM 628 O O . GLU A 1 79 ? 12.797 -19.969 -4.27 1 91.19 79 GLU A O 1
ATOM 633 N N . ASP A 1 80 ? 10.828 -20.906 -4.57 1 81.44 80 ASP A N 1
ATOM 634 C CA . ASP A 1 80 ? 10.945 -21.719 -3.369 1 81.44 80 ASP A CA 1
ATOM 635 C C . ASP A 1 80 ? 11.062 -23.203 -3.721 1 81.44 80 ASP A C 1
ATOM 637 O O . ASP A 1 80 ? 10.406 -23.672 -4.656 1 81.44 80 ASP A O 1
ATOM 641 N N . GLU A 1 81 ? 11.977 -23.984 -3.084 1 78.5 81 GLU A N 1
ATOM 642 C CA . GLU A 1 81 ? 12.203 -25.406 -3.336 1 78.5 81 GLU A CA 1
ATOM 643 C C . GLU A 1 81 ? 10.93 -26.203 -3.127 1 78.5 81 GLU A C 1
ATOM 645 O O . GLU A 1 81 ? 10.625 -27.109 -3.908 1 78.5 81 GLU A O 1
ATOM 650 N N . LYS A 1 82 ? 10.188 -25.938 -2.117 1 74.5 82 LYS A N 1
ATOM 651 C CA . LYS A 1 82 ? 9 -26.703 -1.756 1 74.5 82 LYS A CA 1
ATOM 652 C C . LYS A 1 82 ? 7.754 -26.141 -2.432 1 74.5 82 LYS A C 1
ATOM 654 O O . LYS A 1 82 ? 7 -26.875 -3.072 1 74.5 82 LYS A O 1
ATOM 659 N N . ALA A 1 83 ? 7.535 -24.844 -2.43 1 72.56 83 ALA A N 1
ATOM 660 C CA . ALA A 1 83 ? 6.293 -24.203 -2.842 1 72.56 83 ALA A CA 1
ATOM 661 C C . ALA A 1 83 ? 6.34 -23.812 -4.316 1 72.56 83 ALA A C 1
ATOM 663 O O . ALA A 1 83 ? 5.305 -23.5 -4.918 1 72.56 83 ALA A O 1
ATOM 664 N N . GLY A 1 84 ? 7.504 -23.953 -4.93 1 85.19 84 GLY A N 1
ATOM 665 C CA . GLY A 1 84 ? 7.652 -23.469 -6.289 1 85.19 84 GLY A CA 1
ATOM 666 C C . GLY A 1 84 ? 7.754 -21.953 -6.371 1 85.19 84 GLY A C 1
ATOM 667 O O . GLY A 1 84 ? 8.297 -21.312 -5.469 1 85.19 84 GLY A O 1
ATOM 668 N N . LYS A 1 85 ? 7.27 -21.422 -7.496 1 93 85 LYS A N 1
ATOM 669 C CA . LYS A 1 85 ? 7.324 -19.969 -7.656 1 93 85 LYS A CA 1
ATOM 670 C C . LYS A 1 85 ? 6.289 -19.281 -6.77 1 93 85 LYS A C 1
ATOM 672 O O . LYS A 1 85 ? 5.113 -19.656 -6.77 1 93 85 LYS A O 1
ATOM 677 N N . VAL A 1 86 ? 6.754 -18.375 -6.004 1 95.81 86 VAL A N 1
ATOM 678 C CA . VAL A 1 86 ? 5.914 -17.625 -5.082 1 95.81 86 VAL A CA 1
ATOM 679 C C . VAL A 1 86 ? 6.031 -16.125 -5.391 1 95.81 86 VAL A C 1
ATOM 681 O O . VAL A 1 86 ? 7.105 -15.648 -5.758 1 95.81 86 VAL A O 1
ATOM 684 N N . ILE A 1 87 ? 4.922 -15.445 -5.207 1 97.5 87 ILE A N 1
ATOM 685 C CA . ILE A 1 87 ? 4.934 -14.008 -5.422 1 97.5 87 ILE A CA 1
ATOM 686 C C . ILE A 1 87 ? 4.996 -13.281 -4.078 1 97.5 87 ILE A C 1
ATOM 688 O O . ILE A 1 87 ? 4.289 -13.648 -3.137 1 97.5 87 ILE A O 1
ATOM 692 N N . GLN A 1 88 ? 5.879 -12.305 -4.031 1 97.38 88 GLN A N 1
ATOM 693 C CA . GLN A 1 88 ? 5.949 -11.422 -2.867 1 97.38 88 GLN A CA 1
ATOM 694 C C . GLN A 1 88 ? 5.703 -9.969 -3.262 1 97.38 88 GLN A C 1
ATOM 696 O O . GLN A 1 88 ? 6.297 -9.477 -4.219 1 97.38 88 GLN A O 1
ATOM 701 N N . VAL A 1 89 ? 4.812 -9.352 -2.52 1 97.5 89 VAL A N 1
ATOM 702 C CA . VAL A 1 89 ? 4.465 -7.953 -2.756 1 97.5 89 VAL A CA 1
ATOM 703 C C . VAL A 1 89 ? 4.691 -7.141 -1.481 1 97.5 89 VAL A C 1
ATOM 705 O O . VAL A 1 89 ? 4.348 -7.59 -0.385 1 97.5 89 VAL A O 1
ATOM 708 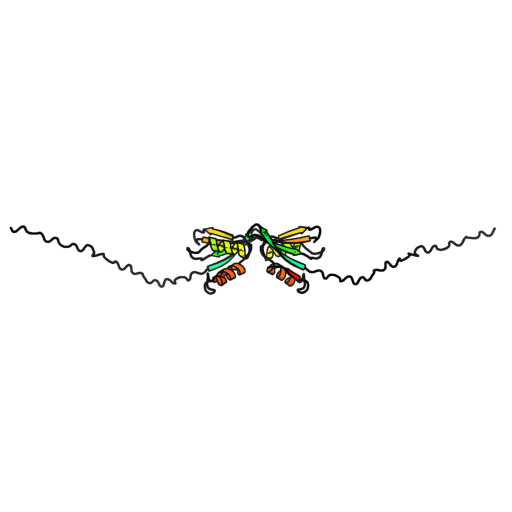N N . SER A 1 90 ? 5.262 -5.969 -1.628 1 96.38 90 SER A N 1
ATOM 709 C CA . SER A 1 90 ? 5.574 -5.117 -0.486 1 96.38 90 SER A CA 1
ATOM 710 C C . SER A 1 90 ? 4.309 -4.527 0.128 1 96.38 90 SER A C 1
ATOM 712 O O . SER A 1 90 ? 3.42 -4.062 -0.591 1 96.38 90 SER A O 1
ATOM 714 N N . GLY A 1 91 ? 4.25 -4.594 1.477 1 96 91 GLY A N 1
ATOM 715 C CA . GLY A 1 91 ? 3.111 -4.035 2.186 1 96 91 GLY A CA 1
ATOM 716 C C . GLY A 1 91 ? 1.999 -5.039 2.416 1 96 91 GLY A C 1
ATOM 717 O O . GLY A 1 91 ? 2.094 -6.188 1.98 1 96 91 GLY A O 1
ATOM 718 N N . ASP A 1 92 ? 1.02 -4.594 3.164 1 95.56 92 ASP A N 1
ATOM 719 C CA . ASP A 1 92 ? -0.173 -5.422 3.33 1 95.56 92 ASP A CA 1
ATOM 720 C C . ASP A 1 92 ? -1.148 -5.211 2.174 1 95.56 92 ASP A C 1
ATOM 722 O O . ASP A 1 92 ? -2.033 -4.355 2.248 1 95.56 92 ASP A O 1
ATOM 726 N N . GLN A 1 93 ? -0.966 -5.988 1.211 1 96.62 93 GLN A N 1
ATOM 727 C CA . GLN A 1 93 ? -1.75 -5.875 -0.015 1 96.62 93 GLN A CA 1
ATOM 728 C C . GLN A 1 93 ? -2.744 -7.023 -0.14 1 96.62 93 GLN A C 1
ATOM 730 O O . GLN A 1 93 ? -3.156 -7.379 -1.247 1 96.62 93 GLN A O 1
ATOM 735 N N . ARG A 1 94 ? -3.146 -7.676 0.907 1 96.56 94 ARG A N 1
ATOM 736 C CA . ARG A 1 94 ? -4.004 -8.852 0.873 1 96.56 94 ARG A CA 1
ATOM 737 C C . ARG A 1 94 ? -5.309 -8.562 0.135 1 96.56 94 ARG A C 1
ATOM 739 O O . ARG A 1 94 ? -5.688 -9.297 -0.779 1 96.56 94 ARG A O 1
ATOM 746 N N . ASP A 1 95 ? -5.93 -7.477 0.463 1 95.19 95 ASP A N 1
ATOM 747 C CA . ASP A 1 95 ? -7.207 -7.129 -0.155 1 95.19 95 ASP A CA 1
ATOM 748 C C . ASP A 1 95 ? -7.023 -6.773 -1.629 1 95.19 95 ASP A C 1
ATOM 750 O O . ASP A 1 95 ? -7.797 -7.223 -2.48 1 95.19 95 ASP A O 1
ATOM 754 N N . ASN A 1 96 ? -6.039 -6.004 -1.881 1 96.12 96 ASN A N 1
ATOM 755 C CA . ASN A 1 96 ? -5.758 -5.617 -3.26 1 96.12 96 ASN A CA 1
ATOM 756 C C . ASN A 1 96 ? -5.508 -6.836 -4.145 1 96.12 96 ASN A C 1
ATOM 758 O O . ASN A 1 96 ? -6.09 -6.953 -5.223 1 96.12 96 ASN A O 1
ATOM 762 N N . ILE A 1 97 ? -4.645 -7.727 -3.693 1 97.88 97 ILE A N 1
ATOM 763 C CA . ILE A 1 97 ? -4.25 -8.898 -4.473 1 97.88 97 ILE A CA 1
ATOM 764 C C . ILE A 1 97 ? -5.449 -9.828 -4.641 1 97.88 97 ILE A C 1
ATOM 766 O O . ILE A 1 97 ? -5.68 -10.359 -5.73 1 97.88 97 ILE A O 1
ATOM 770 N N . SER A 1 98 ? -6.199 -10.031 -3.568 1 97.62 98 SER A N 1
ATOM 771 C CA . SER A 1 98 ? -7.391 -10.875 -3.648 1 97.62 98 SER A CA 1
ATOM 772 C C . SER A 1 98 ? -8.383 -10.336 -4.68 1 97.62 98 SER A C 1
ATOM 774 O O . SER A 1 98 ? -8.883 -11.086 -5.516 1 97.62 98 SER A O 1
ATOM 776 N N . GLU A 1 99 ? -8.625 -9.055 -4.582 1 97 99 GLU A N 1
ATOM 777 C CA . GLU A 1 99 ? -9.539 -8.422 -5.531 1 97 99 GLU A CA 1
ATOM 778 C C . GLU A 1 99 ? -9.039 -8.578 -6.965 1 97 99 GLU A C 1
ATOM 780 O O . GLU A 1 99 ? -9.812 -8.891 -7.867 1 97 99 GLU A O 1
ATOM 785 N N . PHE A 1 100 ? -7.812 -8.383 -7.117 1 97.75 100 PHE A N 1
ATOM 786 C CA . PHE A 1 100 ? -7.211 -8.453 -8.445 1 97.75 100 PHE A CA 1
ATOM 787 C C . PHE A 1 100 ? -7.332 -9.859 -9.016 1 97.75 100 PHE A C 1
ATOM 789 O O . PHE A 1 100 ? -7.699 -10.031 -10.18 1 97.75 100 PHE A O 1
ATOM 796 N N . LEU A 1 101 ? -7.059 -10.891 -8.273 1 97.56 101 LEU A N 1
ATOM 797 C CA . LEU A 1 101 ? -7.137 -12.281 -8.703 1 97.56 101 LEU A CA 1
ATOM 798 C C . LEU A 1 101 ? -8.562 -12.656 -9.078 1 97.56 101 LEU A C 1
ATOM 800 O O . LEU A 1 101 ? -8.781 -13.367 -10.062 1 97.56 101 LEU A O 1
ATOM 804 N N . LEU A 1 102 ? -9.492 -12.141 -8.328 1 97.56 102 LEU A N 1
ATOM 805 C CA . LEU A 1 102 ? -10.898 -12.445 -8.57 1 97.56 102 LEU A CA 1
ATOM 806 C C . LEU A 1 102 ? -11.414 -11.695 -9.789 1 97.56 102 LEU A C 1
ATOM 808 O O . LEU A 1 102 ? -12.109 -12.273 -10.633 1 97.56 102 LEU A O 1
ATOM 812 N N . GLU A 1 103 ? -11.023 -10.43 -9.891 1 96.69 103 GLU A N 1
ATOM 813 C CA . GLU A 1 103 ? -11.469 -9.602 -11.008 1 96.69 103 GLU A CA 1
ATOM 814 C C . GLU A 1 103 ? -10.938 -10.133 -12.336 1 96.69 103 GLU A C 1
ATOM 816 O O . GLU A 1 103 ? -11.641 -10.109 -13.344 1 96.69 103 GLU A O 1
ATOM 821 N N . GLU A 1 104 ? -9.719 -10.578 -12.281 1 95.44 104 GLU A N 1
ATOM 822 C CA . GLU A 1 104 ? -9.094 -11.078 -13.5 1 95.44 104 GLU A CA 1
ATOM 823 C C . GLU A 1 104 ? -9.477 -12.539 -13.75 1 95.44 104 GLU A C 1
ATOM 825 O O . GLU A 1 104 ? -9.016 -13.148 -14.719 1 95.44 104 GLU A O 1
ATOM 830 N N . GLU A 1 105 ? -10.281 -13.164 -12.875 1 94.44 105 GLU A N 1
ATOM 831 C CA . GLU A 1 105 ? -10.797 -14.523 -12.984 1 94.44 105 GLU A CA 1
ATOM 832 C C . GLU A 1 105 ? -9.664 -15.547 -13.023 1 94.44 105 GLU A C 1
ATOM 834 O O . GLU A 1 105 ? -9.719 -16.516 -13.781 1 94.44 105 GLU A O 1
ATOM 839 N N . ILE A 1 106 ? -8.656 -15.188 -12.32 1 93.56 106 ILE A N 1
ATOM 840 C CA . ILE A 1 106 ? -7.512 -16.094 -12.219 1 93.56 106 ILE A CA 1
ATOM 841 C C . ILE A 1 106 ? -7.828 -17.219 -11.242 1 93.56 106 ILE A C 1
ATOM 843 O O . ILE A 1 106 ? -7.395 -18.359 -11.43 1 93.56 106 ILE A O 1
ATOM 847 N N . VAL A 1 107 ? -8.531 -16.891 -10.195 1 95.44 107 VAL A N 1
ATOM 848 C CA . VAL A 1 107 ? -8.938 -17.844 -9.164 1 95.44 107 VAL A CA 1
ATOM 849 C C . VAL A 1 107 ? -10.398 -17.609 -8.797 1 95.44 107 VAL A C 1
ATOM 851 O O . VAL A 1 107 ? -10.883 -16.469 -8.836 1 95.44 107 VAL A O 1
ATOM 854 N N . THR A 1 108 ? -11.055 -18.672 -8.469 1 95.56 108 THR A N 1
ATOM 855 C CA . THR A 1 108 ? -12.414 -18.531 -7.961 1 95.56 108 THR A CA 1
ATOM 856 C C . THR A 1 108 ? -12.406 -18.297 -6.453 1 95.56 108 THR A C 1
ATOM 858 O O . THR A 1 108 ? -11.438 -18.625 -5.77 1 95.56 108 THR A O 1
ATOM 861 N N . LYS A 1 109 ? -13.484 -17.656 -6 1 95.88 109 LYS A N 1
ATOM 862 C CA . LYS A 1 109 ? -13.602 -17.344 -4.582 1 95.88 109 LYS A CA 1
ATOM 863 C C . LYS A 1 109 ? -13.445 -18.594 -3.719 1 95.88 109 LYS A C 1
ATOM 865 O O . LYS A 1 109 ? -12.844 -18.531 -2.645 1 95.88 109 LYS A O 1
ATOM 870 N N . GLU A 1 110 ? -13.953 -19.703 -4.219 1 95.62 110 GLU A N 1
ATOM 871 C CA . GLU A 1 110 ? -13.914 -20.953 -3.455 1 95.62 110 GLU A CA 1
ATOM 872 C C . GLU A 1 110 ? -12.484 -21.484 -3.338 1 95.62 110 GLU A C 1
ATOM 874 O O . GLU A 1 110 ? -12.172 -22.234 -2.408 1 95.62 110 GLU A O 1
ATOM 879 N N . ASN A 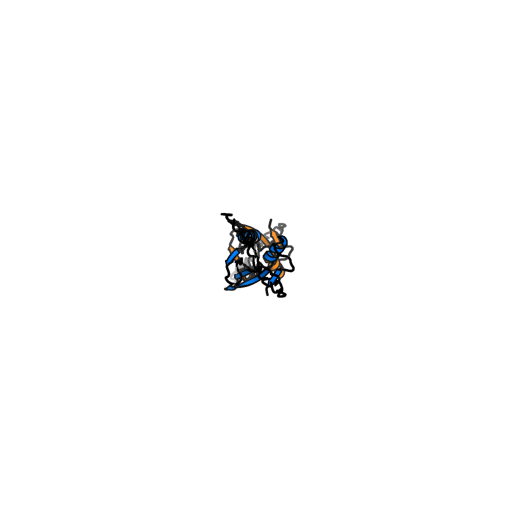1 111 ? -11.641 -21.141 -4.234 1 96.62 111 ASN A N 1
ATOM 880 C CA . ASN A 1 111 ? -10.289 -21.672 -4.266 1 96.62 111 ASN A CA 1
ATOM 881 C C . ASN A 1 111 ? -9.281 -20.656 -3.725 1 96.62 111 ASN A C 1
ATOM 883 O O . ASN A 1 111 ? -8.07 -20.875 -3.832 1 96.62 111 ASN A O 1
ATOM 887 N N . LEU A 1 112 ? -9.766 -19.578 -3.152 1 97.38 112 LEU A N 1
ATOM 888 C CA . LEU A 1 112 ? -8.906 -18.531 -2.615 1 97.38 112 LEU A CA 1
ATOM 889 C C . LEU A 1 112 ? -8.969 -18.5 -1.092 1 97.38 112 LEU A C 1
ATOM 891 O O . LEU A 1 112 ? -10.055 -18.469 -0.511 1 97.38 112 LEU A O 1
ATOM 895 N N . LYS A 1 113 ? -7.762 -18.594 -0.443 1 96.56 113 LYS A N 1
ATOM 896 C CA . LYS A 1 113 ? -7.66 -18.516 1.012 1 96.56 113 LYS A CA 1
ATOM 897 C C . LYS A 1 113 ? -6.816 -17.328 1.44 1 96.56 113 LYS A C 1
ATOM 899 O O . LYS A 1 113 ? -5.66 -17.188 1.034 1 96.56 113 LYS A O 1
ATOM 904 N N . ILE A 1 114 ? -7.375 -16.438 2.156 1 96.75 114 ILE A N 1
ATOM 905 C CA . ILE A 1 114 ? -6.66 -15.273 2.678 1 96.75 114 ILE A CA 1
ATOM 906 C C . ILE A 1 114 ? -6.34 -15.484 4.156 1 96.75 114 ILE A C 1
ATOM 908 O O . ILE A 1 114 ? -7.23 -15.758 4.961 1 96.75 114 ILE A O 1
ATOM 912 N N . HIS A 1 115 ? -5.07 -15.43 4.418 1 93.94 115 HIS A N 1
ATOM 913 C CA . HIS A 1 115 ? -4.609 -15.633 5.785 1 93.94 115 HIS A CA 1
ATOM 914 C C . HIS A 1 115 ? -4.191 -14.312 6.426 1 93.94 115 HIS A C 1
ATOM 916 O O . HIS A 1 115 ? -3.658 -13.43 5.75 1 93.94 115 HIS A O 1
ATOM 922 N N . GLY A 1 116 ? -4.559 -13.961 7.609 1 77.38 116 GLY A N 1
ATOM 923 C CA . GLY A 1 116 ? -4.105 -12.758 8.281 1 77.38 116 GLY A CA 1
ATOM 924 C C . GLY A 1 116 ? -4.703 -12.586 9.664 1 77.38 116 GLY A C 1
ATOM 925 O O . GLY A 1 116 ? -5.422 -13.461 10.148 1 77.38 116 GLY A O 1
ATOM 926 N N . PHE A 1 117 ? -4.152 -11.641 10.43 1 62.59 117 PHE A N 1
ATOM 927 C CA . PHE A 1 117 ? -4.516 -11.484 11.836 1 62.59 117 PHE A CA 1
ATOM 928 C C . PHE A 1 117 ? -5.891 -10.844 11.969 1 62.59 117 PHE A C 1
ATOM 930 O O . PHE A 1 117 ? -6.363 -10.18 11.039 1 62.59 117 PHE A O 1
ATOM 937 N N . MET B 1 1 ? 6.91 81.312 55.312 1 27.5 1 MET B N 1
ATOM 938 C CA . MET B 1 1 ? 5.734 80.5 55.031 1 27.5 1 MET B CA 1
ATOM 939 C C . MET B 1 1 ? 5.547 80.25 53.531 1 27.5 1 MET B C 1
ATOM 941 O O . MET B 1 1 ? 5.359 79.125 53.062 1 27.5 1 MET B O 1
ATOM 945 N N . SER B 1 2 ? 5.199 81.188 52.688 1 32.28 2 SER B N 1
ATO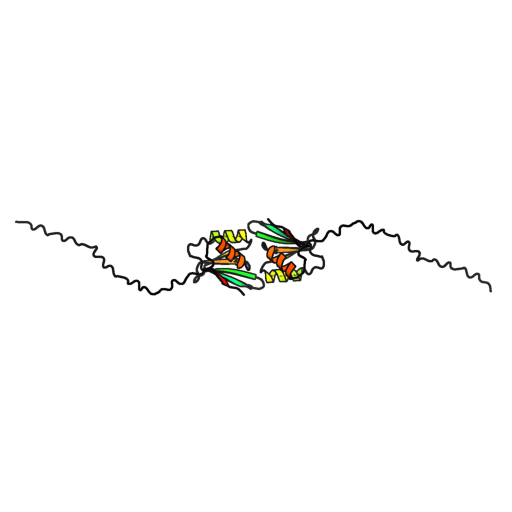M 946 C CA . SER B 1 2 ? 4.121 80.812 51.781 1 32.28 2 SER B CA 1
ATOM 947 C C . SER B 1 2 ? 4.664 80.188 50.5 1 32.28 2 SER B C 1
ATOM 949 O O . SER B 1 2 ? 5.059 80.938 49.562 1 32.28 2 SER B O 1
ATOM 951 N N . GLY B 1 3 ? 5.645 79.188 50.531 1 34.47 3 GLY B N 1
ATOM 952 C CA . GLY B 1 3 ? 6.309 78.75 49.344 1 34.47 3 GLY B CA 1
ATOM 953 C C . GLY B 1 3 ? 5.34 78.188 48.312 1 34.47 3 GLY B C 1
ATOM 954 O O . GLY B 1 3 ? 4.406 77.438 48.656 1 34.47 3 GLY B O 1
ATOM 955 N N . GLU B 1 4 ? 5.02 78.875 47.188 1 32.38 4 GLU B N 1
ATOM 956 C CA . GLU B 1 4 ? 4.113 78.625 46.094 1 32.38 4 GLU B CA 1
ATOM 957 C C . GLU B 1 4 ? 4.352 77.25 45.5 1 32.38 4 GLU B C 1
ATOM 959 O O . GLU B 1 4 ? 5.441 76.938 45 1 32.38 4 GLU B O 1
ATOM 964 N N . ILE B 1 5 ? 3.83 76.25 46.281 1 38.97 5 ILE B N 1
ATOM 965 C CA . ILE B 1 5 ? 3.797 74.812 45.875 1 38.97 5 ILE B CA 1
ATOM 966 C C . ILE B 1 5 ? 3.244 74.688 44.469 1 38.97 5 ILE B C 1
ATOM 968 O O . ILE B 1 5 ? 2.092 75 44.219 1 38.97 5 ILE B O 1
ATOM 972 N N . GLN B 1 6 ? 4.082 75 43.438 1 35.75 6 GLN B N 1
ATOM 973 C CA . GLN B 1 6 ? 3.703 74.875 42.031 1 35.75 6 GLN B CA 1
ATOM 974 C C . GLN B 1 6 ? 2.924 73.625 41.781 1 35.75 6 GLN B C 1
ATOM 976 O O . GLN B 1 6 ? 3.24 72.562 42.344 1 35.75 6 GLN B O 1
ATOM 981 N N . ASN B 1 7 ? 1.665 73.688 41.438 1 34.62 7 ASN B N 1
ATOM 982 C CA . ASN B 1 7 ? 0.608 72.75 41.031 1 34.62 7 ASN B CA 1
ATOM 983 C C . ASN B 1 7 ? 1.095 71.812 40 1 34.62 7 ASN B C 1
ATOM 985 O O . ASN B 1 7 ? 1.501 72.188 38.906 1 34.62 7 ASN B O 1
ATOM 989 N N . PHE B 1 8 ? 1.874 70.75 40.375 1 39.28 8 PHE B N 1
ATOM 990 C CA . PHE B 1 8 ? 2.309 69.688 39.5 1 39.28 8 PHE B CA 1
ATOM 991 C C . PHE B 1 8 ? 1.137 69.125 38.688 1 39.28 8 PHE B C 1
ATOM 993 O O . PHE B 1 8 ? 0.144 68.688 39.25 1 39.28 8 PHE B O 1
ATOM 1000 N N . GLN B 1 9 ? 0.713 69.812 37.625 1 37.88 9 GLN B N 1
ATOM 1001 C CA . GLN B 1 9 ? -0.27 69.375 36.656 1 37.88 9 GLN B CA 1
ATOM 1002 C C . GLN B 1 9 ? -0.06 67.875 36.312 1 37.88 9 GLN B C 1
ATOM 1004 O O . GLN B 1 9 ? 1.058 67.5 36.031 1 37.88 9 GLN B O 1
ATOM 1009 N N . THR B 1 10 ? -0.833 67.062 36.906 1 39.16 10 THR B N 1
ATOM 1010 C CA . THR B 1 10 ? -1.021 65.625 36.812 1 39.16 10 THR B CA 1
ATOM 1011 C C . THR B 1 10 ? -1.116 65.188 35.375 1 39.16 10 THR B C 1
ATOM 1013 O O . THR B 1 10 ? -2.035 65.562 34.656 1 39.16 10 THR B O 1
ATOM 1016 N N . PHE B 1 11 ? 0.018 65.312 34.562 1 36.56 11 PHE B N 1
ATOM 1017 C CA . PHE B 1 11 ? 0.066 64.812 33.219 1 36.56 11 PHE B CA 1
ATOM 1018 C C . PHE B 1 11 ? -0.516 63.406 33.125 1 36.56 11 PHE B C 1
ATOM 1020 O O . PHE B 1 11 ? -0.079 62.5 33.812 1 36.56 11 PHE B O 1
ATOM 1027 N N . ASP B 1 12 ? -1.883 63.375 32.938 1 41.31 12 ASP B N 1
ATOM 1028 C CA . ASP B 1 12 ? -2.6 62.125 32.688 1 41.31 12 ASP B CA 1
ATOM 1029 C C . ASP B 1 12 ? -2.021 61.375 31.469 1 41.31 12 ASP B C 1
ATOM 1031 O O . ASP B 1 12 ? -2.199 61.844 30.328 1 41.31 12 ASP B O 1
ATOM 1035 N N . PRO B 1 13 ? -0.721 60.906 31.484 1 45 13 PRO B N 1
ATOM 1036 C CA . PRO B 1 13 ? -0.067 60.219 30.359 1 45 13 PRO B CA 1
ATOM 1037 C C . PRO B 1 13 ? -0.952 59.156 29.703 1 45 13 PRO B C 1
ATOM 1039 O O . PRO B 1 13 ? -0.548 58.531 28.719 1 45 13 PRO B O 1
ATOM 1042 N N . PHE B 1 14 ? -1.939 58.656 30.438 1 42.22 14 PHE B N 1
ATOM 1043 C CA . PHE B 1 14 ? -2.625 57.5 29.891 1 42.22 14 PHE B CA 1
ATOM 1044 C C . PHE B 1 14 ? -3.527 57.906 28.734 1 42.22 14 PHE B C 1
ATOM 1046 O O . PHE B 1 14 ? -4.414 57.125 28.344 1 42.22 14 PHE B O 1
ATOM 1053 N N . ARG B 1 15 ? -3.568 59.188 28.438 1 38.47 15 ARG B N 1
ATOM 1054 C CA . ARG B 1 15 ? -4.48 59.406 27.328 1 38.47 15 ARG B CA 1
ATOM 1055 C C . ARG B 1 15 ? -4.105 58.531 26.141 1 38.47 15 ARG B C 1
ATOM 1057 O O . ARG B 1 15 ? -3.139 58.812 25.422 1 38.47 15 ARG B O 1
ATOM 1064 N N . ASP B 1 16 ? -3.775 57.312 26.328 1 35.38 16 ASP B N 1
ATOM 1065 C CA . ASP B 1 16 ? -3.465 56.438 25.203 1 35.38 16 ASP B CA 1
ATOM 1066 C C . ASP B 1 16 ? -4.535 56.531 24.109 1 35.38 16 ASP B C 1
ATOM 1068 O O . ASP B 1 16 ? -5.727 56.594 24.422 1 35.38 16 ASP B O 1
ATOM 1072 N N . SER B 1 17 ? -4.328 57.344 23.062 1 38.97 17 SER B N 1
ATOM 1073 C CA . SER B 1 17 ? -5.078 57.344 21.812 1 38.97 17 SER B CA 1
ATOM 1074 C C . SER B 1 17 ? -5.422 55.938 21.375 1 38.97 17 SER B C 1
ATOM 1076 O O . SER B 1 17 ? -4.527 55.125 21.078 1 38.97 17 SER B O 1
ATOM 1078 N N . ALA B 1 18 ? -6.383 55.188 21.953 1 35.25 18 ALA B N 1
ATOM 1079 C CA . ALA B 1 18 ? -6.934 53.969 21.391 1 35.25 18 ALA B CA 1
ATOM 1080 C C . ALA B 1 18 ? -7.289 54.125 19.922 1 35.25 18 ALA B C 1
ATOM 1082 O O . ALA B 1 18 ? -8.234 54.844 19.578 1 35.25 18 ALA B O 1
ATOM 1083 N N . ASP B 1 19 ? -6.383 54.531 19.016 1 34.94 19 ASP B N 1
ATOM 1084 C CA . ASP B 1 19 ? -6.688 54.312 17.609 1 34.94 19 ASP B CA 1
ATOM 1085 C C . ASP B 1 19 ? -7.449 53 17.406 1 34.94 19 ASP B C 1
ATOM 1087 O O . ASP B 1 19 ? -7.043 51.969 17.922 1 34.94 19 ASP B O 1
ATOM 1091 N N . SER B 1 20 ? -8.75 53.062 17.406 1 33.56 20 SER B N 1
ATOM 1092 C CA . SER B 1 20 ? -9.672 52.062 16.922 1 33.56 20 SER B CA 1
ATOM 1093 C C . SER B 1 20 ? -9.141 51.375 15.672 1 33.56 20 SER B C 1
ATOM 1095 O O . SER B 1 20 ? -9.117 51.969 14.594 1 33.56 20 SER B O 1
ATOM 1097 N N . ASN B 1 21 ? -7.984 50.812 15.641 1 33.78 21 ASN B N 1
ATOM 1098 C CA . ASN B 1 21 ? -7.773 49.875 14.539 1 33.78 21 ASN B CA 1
ATOM 1099 C C . ASN B 1 21 ? -9.055 49.156 14.172 1 33.78 21 ASN B C 1
ATOM 1101 O O . ASN B 1 21 ? -9.617 48.406 14.992 1 33.78 21 ASN B O 1
ATOM 1105 N N . GLN B 1 22 ? -9.945 49.812 13.539 1 34.19 22 GLN B N 1
ATOM 1106 C CA . GLN B 1 22 ? -11.062 49.188 12.812 1 34.19 22 GLN B CA 1
ATOM 1107 C C . GLN B 1 22 ? -10.672 47.812 12.273 1 34.19 22 GLN B C 1
ATOM 1109 O O . GLN B 1 22 ? -9.773 47.719 11.445 1 34.19 22 GLN B O 1
ATOM 1114 N N . LEU B 1 23 ? -10.648 46.844 13.117 1 34.66 23 LEU B N 1
ATOM 1115 C CA . LEU B 1 23 ? -10.852 45.531 12.523 1 34.66 23 LEU B CA 1
ATOM 1116 C C . LEU B 1 23 ? -11.875 45.594 11.398 1 34.66 23 LEU B C 1
ATOM 1118 O O . LEU B 1 23 ? -13.055 45.844 11.641 1 34.66 23 LEU B O 1
ATOM 1122 N N . SER B 1 24 ? -11.664 46.375 10.359 1 35.75 24 SER B N 1
ATOM 1123 C CA . SER B 1 24 ? -12.477 46.062 9.18 1 35.75 24 SER B CA 1
ATOM 1124 C C . SER B 1 24 ? -12.922 44.625 9.18 1 35.75 24 SER B C 1
ATOM 1126 O O . SER B 1 24 ? -12.102 43.719 9.336 1 35.75 24 SER B O 1
ATOM 1128 N N . THR B 1 25 ? -14.062 44.312 9.695 1 36.69 25 THR B N 1
ATOM 1129 C CA . THR B 1 25 ? -14.859 43.125 9.445 1 36.69 25 THR B CA 1
ATOM 1130 C C . THR B 1 25 ? -14.758 42.688 7.988 1 36.69 25 THR B C 1
ATOM 1132 O O . THR B 1 25 ? -15.523 43.156 7.141 1 36.69 25 THR B O 1
ATOM 1135 N N . GLY B 1 26 ? -13.758 43 7.219 1 37.44 26 GLY B N 1
ATOM 1136 C CA . GLY B 1 26 ? -13.742 42.25 5.973 1 37.44 26 GLY B CA 1
ATOM 1137 C C . GLY B 1 26 ? -14.336 40.844 6.109 1 37.44 26 GLY B C 1
ATOM 1138 O O . GLY B 1 26 ? -14.25 40.25 7.176 1 37.44 26 GLY B O 1
ATOM 1139 N N . THR B 1 27 ? -15.625 40.656 5.668 1 41.12 27 THR B N 1
ATOM 1140 C CA . THR B 1 27 ? -16.172 39.312 5.508 1 41.12 27 THR B CA 1
ATOM 1141 C C . THR B 1 27 ? -15.055 38.312 5.25 1 41.12 27 THR B C 1
ATOM 1143 O O . THR B 1 27 ? -14.617 38.156 4.109 1 41.12 27 THR B O 1
ATOM 1146 N N . GLY B 1 28 ? -13.969 38.438 5.734 1 41.88 28 GLY B N 1
ATOM 1147 C CA . GLY B 1 28 ? -12.953 37.406 5.57 1 41.88 28 GLY B CA 1
ATOM 1148 C C . GLY B 1 28 ? -13.516 36 5.613 1 41.88 28 GLY B C 1
ATOM 1149 O O . GLY B 1 28 ? -14.039 35.562 6.645 1 41.88 28 GLY B O 1
ATOM 1150 N N . VAL B 1 29 ? -14.25 35.625 4.574 1 46.34 29 VAL B N 1
ATOM 1151 C CA . VAL B 1 29 ? -14.57 34.188 4.41 1 46.34 29 VAL B CA 1
ATOM 1152 C C . VAL B 1 29 ? -13.5 33.344 5.098 1 46.34 29 VAL B C 1
ATOM 1154 O O . VAL B 1 29 ? -12.32 33.438 4.77 1 46.34 29 VAL B O 1
ATOM 1157 N N . ILE B 1 30 ? -13.469 33.25 6.434 1 52.88 30 ILE B N 1
ATOM 1158 C CA . ILE B 1 30 ? -12.648 32.219 7.031 1 52.88 30 ILE B CA 1
ATOM 1159 C C . ILE B 1 30 ? -12.547 31.031 6.078 1 52.88 30 ILE B C 1
ATOM 1161 O O . ILE B 1 30 ? -13.555 30.375 5.781 1 52.88 30 ILE B O 1
ATOM 1165 N N . GLU B 1 31 ? -11.781 31.281 5.07 1 59.41 31 GLU B N 1
ATOM 1166 C CA . GLU B 1 31 ? -11.586 30.156 4.152 1 59.41 31 GLU B CA 1
ATOM 1167 C C . GLU B 1 31 ? -11.461 28.844 4.906 1 59.41 31 GLU B C 1
ATOM 1169 O O . GLU B 1 31 ? -10.703 28.75 5.879 1 59.41 31 GLU B O 1
ATOM 1174 N N . GLN B 1 32 ? -12.609 28.172 5.051 1 71.19 32 GLN B N 1
ATOM 1175 C CA . GLN B 1 32 ? -12.586 26.828 5.621 1 71.19 32 GLN B CA 1
ATOM 1176 C C . GLN B 1 32 ? -11.328 26.078 5.211 1 71.19 32 GLN B C 1
ATOM 1178 O O . GLN B 1 32 ? -10.938 26.094 4.039 1 71.19 32 GLN B O 1
ATOM 1183 N N . GLN B 1 33 ? -10.461 25.812 6.262 1 85.88 33 GLN B N 1
ATOM 1184 C CA . GLN B 1 33 ? -9.25 25.031 6.012 1 85.88 33 GLN B CA 1
ATOM 1185 C C . GLN B 1 33 ? -9.586 23.578 5.719 1 85.88 33 GLN B C 1
ATOM 1187 O O . GLN B 1 33 ? -10.32 22.938 6.477 1 85.88 33 GLN B O 1
ATOM 1192 N N . PHE B 1 34 ? -9.328 23.141 4.504 1 94.56 34 PHE B N 1
ATOM 1193 C CA . PHE B 1 34 ? -9.57 21.766 4.105 1 94.56 34 PHE B CA 1
ATOM 1194 C C . PHE B 1 34 ? -8.281 20.953 4.164 1 94.56 34 PHE B C 1
ATOM 1196 O O . PHE B 1 34 ? -7.191 21.484 3.953 1 94.56 34 PHE B O 1
ATOM 1203 N N . VAL B 1 35 ? -8.422 19.766 4.566 1 96.88 35 VAL B N 1
ATOM 1204 C CA . VAL B 1 35 ? -7.348 18.797 4.398 1 96.88 35 VAL B CA 1
ATOM 1205 C C . VAL B 1 35 ? -7.465 18.125 3.029 1 96.88 35 VAL B C 1
ATOM 1207 O O . VAL B 1 35 ? -8.531 17.625 2.666 1 96.88 35 VAL B O 1
ATOM 1210 N N . HIS B 1 36 ? -6.359 18.203 2.285 1 96.94 36 HIS B N 1
ATOM 1211 C CA . HIS B 1 36 ? -6.336 17.656 0.937 1 96.94 36 HIS B CA 1
ATOM 1212 C C . HIS B 1 36 ? -5.473 16.391 0.873 1 96.94 36 HIS B C 1
ATOM 1214 O O . HIS B 1 36 ? -4.332 16.406 1.338 1 96.94 36 HIS B O 1
ATOM 1220 N N . ILE B 1 37 ? -6.023 15.336 0.358 1 98.06 37 ILE B N 1
ATOM 1221 C CA . ILE B 1 37 ? -5.277 14.125 0.058 1 98.06 37 ILE B CA 1
ATOM 1222 C C . ILE B 1 37 ? -5.176 13.938 -1.454 1 98.06 37 ILE B C 1
ATOM 1224 O O . ILE B 1 37 ? -6.188 13.984 -2.16 1 98.06 37 ILE B O 1
ATOM 1228 N N . ARG B 1 38 ? -3.967 13.766 -1.957 1 96.31 38 ARG B N 1
ATOM 1229 C CA . ARG B 1 38 ? -3.797 13.547 -3.389 1 96.31 38 ARG B CA 1
ATOM 1230 C C . ARG B 1 38 ? -2.676 12.547 -3.66 1 96.31 38 ARG B C 1
ATOM 1232 O O . ARG B 1 38 ? -1.726 12.445 -2.881 1 96.31 38 ARG B O 1
ATOM 1239 N N . VAL B 1 39 ? -2.83 11.852 -4.754 1 96.75 39 VAL B N 1
ATOM 1240 C CA . VAL B 1 39 ? -1.777 10.938 -5.195 1 96.75 39 VAL B CA 1
ATOM 1241 C C . VAL B 1 39 ? -0.96 11.594 -6.309 1 96.75 39 VAL B C 1
ATOM 1243 O O . VAL B 1 39 ? -1.519 12.234 -7.199 1 96.75 39 VAL B O 1
ATOM 1246 N N . GLN B 1 40 ? 0.322 11.531 -6.121 1 94.38 40 GLN B N 1
ATOM 1247 C CA . GLN B 1 40 ? 1.227 12.039 -7.148 1 94.38 40 GLN B CA 1
ATOM 1248 C C . GLN B 1 40 ? 2.07 10.914 -7.738 1 94.38 40 GLN B C 1
ATOM 1250 O O . GLN B 1 40 ? 2.775 10.211 -7.012 1 94.38 40 GLN B O 1
ATOM 1255 N N . LYS B 1 41 ? 1.902 10.805 -9.07 1 93.06 41 LYS B N 1
ATOM 1256 C CA . LYS B 1 41 ? 2.717 9.812 -9.758 1 93.06 41 LYS B CA 1
ATOM 1257 C C . LYS B 1 41 ? 4.18 10.242 -9.82 1 93.06 41 LYS B C 1
ATOM 1259 O O . LYS B 1 41 ? 4.477 11.43 -9.977 1 93.06 41 LYS B O 1
ATOM 1264 N N . ARG B 1 42 ? 4.973 9.227 -9.57 1 93.31 42 ARG B N 1
ATOM 1265 C CA . ARG B 1 42 ? 6.418 9.398 -9.688 1 93.31 42 ARG B CA 1
ATOM 1266 C C . ARG B 1 42 ? 6.973 8.602 -10.859 1 93.31 42 ARG B C 1
ATOM 1268 O O . ARG B 1 42 ? 6.215 8.109 -11.695 1 93.31 42 ARG B O 1
ATOM 1275 N N . ASN B 1 43 ? 8.242 8.547 -11.117 1 87.5 43 ASN B N 1
ATOM 1276 C CA . ASN B 1 43 ? 8.836 7.844 -12.25 1 87.5 43 ASN B CA 1
ATOM 1277 C C . ASN B 1 43 ? 8.438 6.371 -12.273 1 87.5 43 ASN B C 1
ATOM 1279 O O . ASN B 1 43 ? 8.398 5.719 -11.227 1 87.5 43 ASN B O 1
ATOM 1283 N N . GLY B 1 44 ? 7.93 5.938 -13.469 1 86.5 44 GLY B N 1
ATOM 1284 C CA . GLY B 1 44 ? 7.551 4.543 -13.648 1 86.5 44 GLY B CA 1
ATOM 1285 C C . GLY B 1 44 ? 6.281 4.168 -12.898 1 86.5 44 GLY B C 1
ATOM 1286 O O . GLY B 1 44 ? 5.25 4.828 -13.047 1 86.5 44 GLY B O 1
ATOM 1287 N N . ARG B 1 45 ? 6.305 3.104 -12.055 1 87.75 45 ARG B N 1
ATOM 1288 C CA . ARG B 1 45 ? 5.145 2.562 -11.352 1 87.75 45 ARG B CA 1
ATOM 1289 C C . ARG B 1 45 ? 5.074 3.096 -9.922 1 87.75 45 ARG B C 1
ATOM 1291 O O . ARG B 1 45 ? 4.254 2.637 -9.125 1 87.75 45 ARG B O 1
ATOM 1298 N N . LYS B 1 46 ? 5.867 4.094 -9.617 1 92.31 46 LYS B N 1
ATOM 1299 C CA . LYS B 1 46 ? 5.918 4.633 -8.258 1 92.31 46 LYS B CA 1
ATOM 1300 C C . LYS B 1 46 ? 4.902 5.754 -8.078 1 92.31 46 LYS B C 1
ATOM 1302 O O . LYS B 1 46 ? 4.566 6.457 -9.031 1 92.31 46 LYS B O 1
ATOM 1307 N N . CYS B 1 47 ? 4.32 5.82 -6.922 1 96.31 47 CYS B N 1
ATOM 1308 C CA . CYS B 1 47 ? 3.463 6.945 -6.566 1 96.31 47 CYS B CA 1
ATOM 1309 C C . CYS B 1 47 ? 3.594 7.285 -5.086 1 96.31 47 CYS B C 1
ATOM 1311 O O . CYS B 1 47 ? 4.125 6.488 -4.309 1 96.31 47 CYS B O 1
ATOM 1313 N N . VAL B 1 48 ? 3.172 8.516 -4.801 1 96.5 48 VAL B N 1
ATOM 1314 C CA . VAL B 1 48 ? 3.168 8.969 -3.414 1 96.5 48 VAL B CA 1
ATOM 1315 C C . VAL B 1 48 ? 1.83 9.633 -3.09 1 96.5 48 VAL B C 1
ATOM 1317 O O . VAL B 1 48 ? 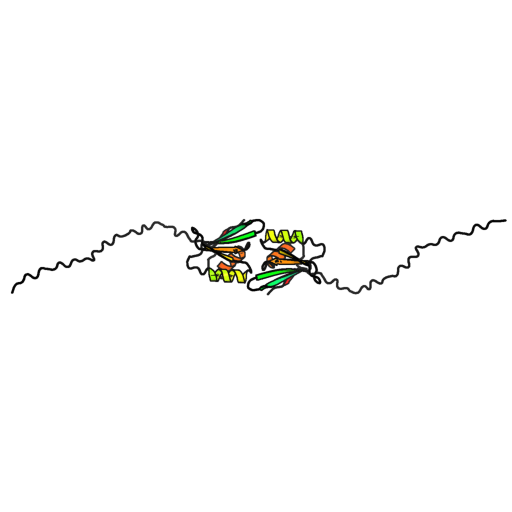1.226 10.273 -3.949 1 96.5 48 VAL B O 1
ATOM 1320 N N . THR B 1 49 ? 1.368 9.422 -1.901 1 97.75 49 THR B N 1
ATOM 1321 C CA . THR B 1 49 ? 0.189 10.109 -1.389 1 97.75 49 THR B CA 1
ATOM 1322 C C . THR B 1 49 ? 0.593 11.312 -0.546 1 97.75 49 THR B C 1
ATOM 1324 O O . THR B 1 49 ? 1.425 11.203 0.356 1 97.75 49 THR B O 1
ATOM 1327 N N . ILE B 1 50 ? 0.047 12.414 -0.919 1 97.06 50 ILE B N 1
ATOM 1328 C CA . ILE B 1 50 ? 0.362 13.664 -0.233 1 97.06 50 ILE B CA 1
ATOM 1329 C C . ILE B 1 50 ? -0.84 14.109 0.595 1 97.06 50 ILE B C 1
ATOM 1331 O O . ILE B 1 50 ? -1.974 14.109 0.109 1 97.06 50 ILE B O 1
ATOM 1335 N N . VAL B 1 51 ? -0.59 14.492 1.832 1 97.38 51 VAL B N 1
ATOM 1336 C CA . VAL B 1 51 ? -1.605 15.031 2.732 1 97.38 51 VAL B CA 1
ATOM 1337 C C . VAL B 1 51 ? -1.252 16.469 3.109 1 97.38 51 VAL B C 1
ATOM 1339 O O . VAL B 1 51 ? -0.207 16.719 3.715 1 97.38 51 VAL B O 1
ATOM 1342 N N . GLU B 1 52 ? -2.107 17.359 2.758 1 95.5 52 GLU B N 1
ATOM 1343 C CA . GLU B 1 52 ? -1.896 18.797 3 1 95.5 52 GLU B CA 1
ATOM 1344 C C . GLU B 1 52 ? -3.068 19.406 3.764 1 95.5 52 GLU B C 1
ATOM 1346 O O . GLU B 1 52 ? -4.172 18.844 3.758 1 95.5 52 GLU B O 1
ATOM 1351 N N . GLY B 1 53 ? -2.838 20.594 4.395 1 94.75 53 GLY B N 1
ATOM 1352 C CA . GLY B 1 53 ? -3.902 21.359 5.031 1 94.75 53 GLY B CA 1
ATOM 1353 C C . GLY B 1 53 ? -4.059 21.047 6.508 1 94.75 53 GLY B C 1
ATOM 1354 O O . GLY B 1 53 ? -5.051 21.438 7.129 1 94.75 53 GLY B O 1
ATOM 1355 N N . LEU B 1 54 ? -3.115 20.359 7 1 94.19 54 LEU B N 1
ATOM 1356 C CA . LEU B 1 54 ? -3.16 20.078 8.43 1 94.19 54 LEU B CA 1
ATOM 1357 C C . LEU B 1 54 ? -2.742 21.297 9.242 1 94.19 54 LEU B C 1
ATOM 1359 O O . LEU B 1 54 ? -1.874 22.062 8.812 1 94.19 54 LEU B O 1
ATOM 1363 N N . PRO B 1 55 ? -3.367 21.406 10.375 1 91.56 55 PRO B N 1
ATOM 1364 C CA . PRO B 1 55 ? -3.004 22.547 11.195 1 91.56 55 PRO B CA 1
ATOM 1365 C C . PRO B 1 55 ? -1.543 22.516 11.648 1 91.56 55 PRO B C 1
ATOM 1367 O O . PRO B 1 55 ? -0.947 21.453 11.742 1 91.56 55 PRO B O 1
ATOM 1370 N N . ARG B 1 56 ? -0.951 23.672 11.977 1 88.69 56 ARG B N 1
ATOM 1371 C CA . ARG B 1 56 ? 0.453 23.812 12.344 1 88.69 56 ARG B CA 1
ATOM 1372 C C . ARG B 1 56 ? 0.758 23.047 13.633 1 88.69 56 ARG B C 1
ATOM 1374 O O . ARG B 1 56 ? 1.867 22.547 13.82 1 88.69 56 ARG B O 1
ATOM 1381 N N . ASN B 1 57 ? -0.12 22.969 14.57 1 91.81 57 ASN B N 1
ATOM 1382 C CA . ASN B 1 57 ? 0.103 22.297 15.852 1 91.81 57 ASN B CA 1
ATOM 1383 C C . ASN B 1 57 ? -0.216 20.812 15.773 1 91.81 57 ASN B C 1
ATOM 1385 O O . ASN B 1 57 ? -0.237 20.125 16.797 1 91.81 57 ASN B O 1
ATOM 1389 N N . PHE B 1 58 ? -0.441 20.406 14.578 1 94.75 58 PHE B N 1
ATOM 1390 C CA . PHE B 1 58 ? -0.717 19 14.367 1 94.75 58 PHE B CA 1
ATOM 1391 C C . PHE B 1 58 ? 0.454 18.141 14.844 1 94.75 58 PHE B C 1
ATOM 1393 O O . PHE B 1 58 ? 1.608 18.562 14.773 1 94.75 58 PHE B O 1
ATOM 1400 N N . LYS B 1 59 ? 0.17 16.922 15.328 1 96.12 59 LYS B N 1
ATOM 1401 C CA . LYS B 1 59 ? 1.187 15.969 15.75 1 96.12 59 LYS B CA 1
ATOM 1402 C C . LYS B 1 59 ? 1.667 15.117 14.586 1 96.12 59 LYS B C 1
ATOM 1404 O O . LYS B 1 59 ? 1.367 13.922 14.516 1 96.12 59 LYS B O 1
ATOM 1409 N N . PHE B 1 60 ? 2.547 15.719 13.773 1 97 60 PHE B N 1
ATOM 1410 C CA . PHE B 1 60 ? 2.984 15.117 12.523 1 97 60 PHE B CA 1
ATOM 1411 C C . PHE B 1 60 ? 3.76 13.836 12.773 1 97 60 PHE B C 1
ATOM 1413 O O . PHE B 1 60 ? 3.514 12.812 12.125 1 97 60 PHE B O 1
ATOM 1420 N N . LYS B 1 61 ? 4.648 13.844 13.695 1 96.75 61 LYS B N 1
ATOM 1421 C CA . LYS B 1 61 ? 5.5 12.695 13.969 1 96.75 61 LYS B CA 1
ATOM 1422 C C . LYS B 1 61 ? 4.68 11.508 14.469 1 96.75 61 LYS B C 1
ATOM 1424 O O . LYS B 1 61 ? 4.902 10.367 14.047 1 96.75 61 LYS B O 1
ATOM 1429 N N . LYS B 1 62 ? 3.779 11.828 15.352 1 97.25 62 LYS B N 1
ATOM 1430 C CA . LYS B 1 62 ? 2.916 10.773 15.867 1 97.25 62 LYS B CA 1
ATOM 1431 C C . LYS B 1 62 ? 2.043 10.18 14.766 1 97.25 62 LYS B C 1
ATOM 1433 O O . LYS B 1 62 ? 1.882 8.961 14.68 1 97.25 62 LYS B O 1
ATOM 1438 N N . PHE B 1 63 ? 1.487 10.984 14.023 1 97.5 63 PHE B N 1
ATOM 1439 C CA . PHE B 1 63 ? 0.614 10.562 12.938 1 97.5 63 PHE B CA 1
ATOM 1440 C C . PHE B 1 63 ? 1.361 9.656 11.961 1 97.5 63 PHE B C 1
ATOM 1442 O O . PHE B 1 63 ? 0.882 8.57 11.617 1 97.5 63 PHE B O 1
ATOM 1449 N N . ILE B 1 64 ? 2.539 10.062 11.492 1 97.06 64 ILE B N 1
ATOM 1450 C CA . ILE B 1 64 ? 3.301 9.305 10.508 1 97.06 64 ILE B CA 1
ATOM 1451 C C . ILE B 1 64 ? 3.711 7.957 11.094 1 97.06 64 ILE B C 1
ATOM 1453 O O . ILE B 1 64 ? 3.717 6.945 10.383 1 97.06 64 ILE B O 1
ATOM 1457 N N . SER B 1 65 ? 4.023 8.008 12.344 1 96.81 65 SER B N 1
ATOM 1458 C CA . SER B 1 65 ? 4.387 6.758 13 1 96.81 65 SER B CA 1
ATOM 1459 C C . SER B 1 65 ? 3.227 5.766 12.984 1 96.81 65 SER B C 1
ATOM 1461 O O . SER B 1 65 ? 3.416 4.586 12.695 1 96.81 65 SER B O 1
ATOM 1463 N N . ALA B 1 66 ? 2.08 6.266 13.234 1 96.69 66 ALA B N 1
ATOM 1464 C CA . ALA B 1 66 ? 0.884 5.426 13.234 1 96.69 66 ALA B CA 1
ATOM 1465 C C . ALA B 1 66 ? 0.57 4.918 11.836 1 96.69 66 ALA B C 1
ATOM 1467 O O . ALA B 1 66 ? 0.236 3.744 11.648 1 96.69 66 ALA B O 1
ATOM 1468 N N . VAL B 1 67 ? 0.67 5.746 10.898 1 96.62 67 VAL B N 1
ATOM 1469 C CA . VAL B 1 67 ? 0.37 5.41 9.508 1 96.62 67 VAL B CA 1
ATOM 1470 C C . VAL B 1 67 ? 1.337 4.336 9.016 1 96.62 67 VAL B C 1
ATOM 1472 O O . VAL B 1 67 ? 0.919 3.346 8.414 1 96.62 67 VAL B O 1
ATOM 1475 N N . LYS B 1 68 ? 2.637 4.531 9.289 1 96.56 68 LYS B N 1
ATOM 1476 C CA . LYS B 1 68 ? 3.654 3.562 8.891 1 96.56 68 LYS B CA 1
ATOM 1477 C C . LYS B 1 68 ? 3.379 2.189 9.5 1 96.56 68 LYS B C 1
ATOM 1479 O O . LYS B 1 68 ? 3.527 1.166 8.828 1 96.56 68 LYS B O 1
ATOM 1484 N N . HIS B 1 69 ? 2.924 2.205 10.719 1 95.12 69 HIS B N 1
ATOM 1485 C CA . HIS B 1 69 ? 2.666 0.958 11.43 1 95.12 69 HIS B CA 1
ATOM 1486 C C . HIS B 1 69 ? 1.382 0.298 10.938 1 95.12 69 HIS B C 1
ATOM 1488 O O . HIS B 1 69 ? 1.363 -0.904 10.664 1 95.12 69 HIS B O 1
ATOM 1494 N N . LYS B 1 70 ? 0.449 1.011 10.75 1 94.5 70 LYS B N 1
ATOM 1495 C CA . LYS B 1 70 ? -0.873 0.477 10.43 1 94.5 70 LYS B CA 1
ATOM 1496 C C . LYS B 1 70 ? -0.93 -0.03 8.992 1 94.5 70 LYS B C 1
ATOM 1498 O O . LYS B 1 70 ? -1.542 -1.064 8.719 1 94.5 70 LYS B O 1
ATOM 1503 N N . PHE B 1 71 ? -0.355 0.674 8.055 1 94.94 71 PHE B N 1
ATOM 1504 C CA . PHE B 1 71 ? -0.549 0.355 6.648 1 94.94 71 PHE B CA 1
ATOM 1505 C C . PHE B 1 71 ? 0.737 -0.184 6.031 1 94.94 71 PHE B C 1
ATOM 1507 O O . PHE B 1 71 ? 0.798 -0.432 4.824 1 94.94 71 PHE B O 1
ATOM 1514 N N . CYS B 1 72 ? 1.725 -0.358 6.828 1 95.75 72 CYS B N 1
ATOM 1515 C CA . CYS B 1 72 ? 2.98 -0.972 6.41 1 95.75 72 CYS B CA 1
ATOM 1516 C C . CYS B 1 72 ? 3.562 -0.247 5.203 1 95.75 72 CYS B C 1
ATOM 1518 O O . CYS B 1 72 ? 3.941 -0.881 4.215 1 95.75 72 CYS B O 1
ATOM 1520 N N . CYS B 1 73 ? 3.527 1.003 5.207 1 95.81 73 CYS B N 1
ATOM 1521 C CA . CYS B 1 73 ? 4.102 1.832 4.152 1 95.81 73 CYS B CA 1
ATOM 1522 C C . CYS B 1 73 ? 5.051 2.875 4.738 1 95.81 73 CYS B C 1
ATOM 1524 O O . CYS B 1 73 ? 5.027 3.137 5.941 1 95.81 73 CYS B O 1
ATOM 1526 N N . ASN B 1 74 ? 5.883 3.375 3.877 1 95.38 74 ASN B N 1
ATOM 1527 C CA . ASN B 1 74 ? 6.793 4.43 4.312 1 95.38 74 ASN B CA 1
ATOM 1528 C C . ASN B 1 74 ? 6.098 5.785 4.359 1 95.38 74 ASN B C 1
ATOM 1530 O O . ASN B 1 74 ? 5.059 5.977 3.725 1 95.38 74 ASN B O 1
ATOM 1534 N N . GLY B 1 75 ? 6.605 6.66 5.129 1 97.12 75 GLY B N 1
ATOM 1535 C CA . GLY B 1 75 ? 6.074 8.008 5.258 1 97.12 75 GLY B CA 1
ATOM 1536 C C . GLY B 1 75 ? 7.113 9.016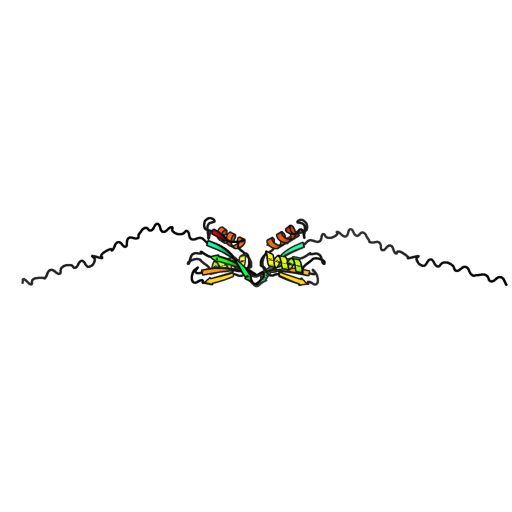 5.695 1 97.12 75 GLY B C 1
ATOM 1537 O O . GLY B 1 75 ? 8.023 8.688 6.461 1 97.12 75 GLY B O 1
ATOM 1538 N N . THR B 1 76 ? 6.91 10.234 5.195 1 97.25 76 THR B N 1
ATOM 1539 C CA . THR B 1 76 ? 7.84 11.305 5.535 1 97.25 76 THR B CA 1
ATOM 1540 C C . THR B 1 76 ? 7.102 12.633 5.691 1 97.25 76 THR B C 1
ATOM 1542 O O . THR B 1 76 ? 6 12.805 5.168 1 97.25 76 THR B O 1
ATOM 1545 N N . ILE B 1 77 ? 7.695 13.477 6.52 1 97.44 77 ILE B N 1
ATOM 1546 C CA . ILE B 1 77 ? 7.227 14.852 6.652 1 97.44 77 ILE B CA 1
ATOM 1547 C C . ILE B 1 77 ? 8.102 15.781 5.82 1 97.44 77 ILE B C 1
ATOM 1549 O O . ILE B 1 77 ? 9.328 15.781 5.957 1 97.44 77 ILE B O 1
ATOM 1553 N N . VAL B 1 78 ? 7.461 16.484 4.949 1 95.5 78 VAL B N 1
ATOM 1554 C CA . VAL B 1 78 ? 8.188 17.406 4.094 1 95.5 78 VAL B CA 1
ATOM 1555 C C . VAL B 1 78 ? 7.785 18.844 4.422 1 95.5 78 VAL B C 1
ATOM 1557 O O . VAL B 1 78 ? 6.594 19.141 4.566 1 95.5 78 VAL B O 1
ATOM 1560 N N . GLU B 1 79 ? 8.711 19.656 4.598 1 91.5 79 GLU B N 1
ATOM 1561 C CA . GLU B 1 79 ? 8.445 21.062 4.836 1 91.5 79 GLU B CA 1
ATOM 1562 C C . GLU B 1 79 ? 8.398 21.844 3.525 1 91.5 79 GLU B C 1
ATOM 1564 O O . GLU B 1 79 ? 9.344 21.812 2.736 1 91.5 79 GLU B O 1
ATOM 1569 N N . ASP B 1 80 ? 7.285 22.344 3.297 1 81.94 80 ASP B N 1
ATOM 1570 C CA . ASP B 1 80 ? 7.094 23.156 2.094 1 81.94 80 ASP B CA 1
ATOM 1571 C C . ASP B 1 80 ? 6.977 24.641 2.438 1 81.94 80 ASP B C 1
ATOM 1573 O O . ASP B 1 80 ? 6.375 25 3.451 1 81.94 80 ASP B O 1
ATOM 1577 N N . GLU B 1 81 ? 7.637 25.547 1.692 1 79.12 81 GLU B N 1
ATOM 1578 C CA . GLU B 1 81 ? 7.625 27 1.923 1 79.12 81 GLU B CA 1
ATOM 1579 C C . GLU B 1 81 ? 6.203 27.547 1.883 1 79.12 81 GLU B C 1
ATOM 1581 O O . GLU B 1 81 ? 5.836 28.391 2.703 1 79.12 81 GLU B O 1
ATOM 1586 N N . LYS B 1 82 ? 5.41 27.109 0.981 1 75.06 82 LYS B N 1
ATOM 1587 C CA . LYS B 1 82 ? 4.062 27.641 0.78 1 75.06 82 LYS B CA 1
ATOM 1588 C C . LYS B 1 82 ? 3.039 26.859 1.603 1 75.06 82 LYS B C 1
ATOM 1590 O O . LYS B 1 82 ? 2.24 27.469 2.33 1 75.06 82 LYS B O 1
ATOM 1595 N N . ALA B 1 83 ? 3.072 25.562 1.637 1 73.44 83 ALA B N 1
ATOM 1596 C CA . ALA B 1 83 ? 2.035 24.703 2.201 1 73.44 83 ALA B CA 1
ATOM 1597 C C . ALA B 1 83 ? 2.34 24.344 3.654 1 73.44 83 ALA B C 1
ATOM 1599 O O . ALA B 1 83 ? 1.472 23.859 4.379 1 73.44 83 ALA B O 1
ATOM 1600 N N . GLY B 1 84 ? 3.527 24.719 4.113 1 85.75 84 GLY B N 1
ATOM 1601 C CA . GLY B 1 84 ? 3.936 24.297 5.438 1 85.75 84 GLY B CA 1
ATOM 1602 C C . GLY B 1 84 ? 4.328 22.828 5.496 1 85.75 84 GLY B C 1
ATOM 1603 O O . GLY B 1 84 ? 4.848 22.281 4.52 1 85.75 84 GLY B O 1
ATOM 1604 N N . LYS B 1 85 ? 4.102 22.234 6.668 1 93.12 85 LYS B N 1
ATOM 1605 C CA . LYS B 1 85 ? 4.441 20.828 6.805 1 93.12 85 LYS B CA 1
ATOM 1606 C C . LYS B 1 85 ? 3.449 19.953 6.047 1 93.12 85 LYS B C 1
ATOM 1608 O O . LYS B 1 85 ? 2.236 20.094 6.203 1 93.12 85 LYS B O 1
ATOM 1613 N N . VAL B 1 86 ? 3.973 19.125 5.23 1 95.88 86 VAL B N 1
ATOM 1614 C CA . VAL B 1 86 ? 3.178 18.219 4.418 1 95.88 86 VAL B CA 1
ATOM 1615 C C . VAL B 1 86 ? 3.607 16.781 4.684 1 95.88 86 VAL B C 1
ATOM 1617 O O . VAL B 1 86 ? 4.789 16.516 4.91 1 95.88 86 VAL B O 1
ATOM 1620 N N . ILE B 1 87 ? 2.625 15.906 4.621 1 97.5 87 ILE B N 1
ATOM 1621 C CA . ILE B 1 87 ? 2.928 14.492 4.812 1 97.5 87 ILE B CA 1
ATOM 1622 C C . ILE B 1 87 ? 2.951 13.781 3.459 1 97.5 87 ILE B C 1
ATOM 1624 O O . ILE B 1 87 ? 2.076 14.008 2.619 1 97.5 87 ILE B O 1
ATOM 1628 N N . GLN B 1 88 ? 3.988 12.984 3.285 1 97.38 88 GLN B N 1
ATOM 1629 C CA . GLN B 1 88 ? 4.07 12.125 2.109 1 97.38 88 GLN B CA 1
ATOM 1630 C C . GLN B 1 88 ? 4.148 10.656 2.508 1 97.38 88 GLN B C 1
ATOM 1632 O O . GLN B 1 88 ? 4.941 10.281 3.375 1 97.38 88 GLN B O 1
ATOM 1637 N N . VAL B 1 89 ? 3.303 9.883 1.874 1 97.44 89 VAL B N 1
ATOM 1638 C CA . VAL B 1 89 ? 3.25 8.445 2.131 1 97.44 89 VAL B CA 1
ATOM 1639 C C . VAL B 1 89 ? 3.455 7.676 0.826 1 97.44 89 VAL B C 1
ATOM 1641 O O . VAL B 1 89 ? 2.898 8.047 -0.211 1 97.44 89 VAL B O 1
ATOM 1644 N N . SER B 1 90 ? 4.238 6.625 0.878 1 96.44 90 SER B N 1
ATOM 1645 C CA . SER B 1 90 ? 4.555 5.836 -0.307 1 96.44 90 SER B CA 1
ATOM 1646 C C . SER B 1 90 ? 3.352 5.016 -0.762 1 96.44 90 SER B C 1
ATOM 1648 O O . SER B 1 90 ? 2.666 4.402 0.057 1 96.44 90 SER B O 1
ATOM 1650 N N . GLY B 1 91 ? 3.109 5.062 -2.078 1 95.94 91 GLY B N 1
ATOM 1651 C CA . GLY B 1 91 ? 2.012 4.293 -2.643 1 95.94 91 GLY B CA 1
ATOM 1652 C C . GLY B 1 91 ? 0.711 5.07 -2.711 1 95.94 91 GLY B C 1
ATOM 1653 O O . GLY B 1 91 ? 0.646 6.219 -2.27 1 95.94 91 GLY B O 1
ATOM 1654 N N . ASP B 1 92 ? -0.249 4.449 -3.346 1 95.56 92 ASP B N 1
ATOM 1655 C CA . ASP B 1 92 ? -1.583 5.039 -3.346 1 95.56 92 ASP B CA 1
ATOM 1656 C C . ASP B 1 92 ? -2.352 4.66 -2.08 1 95.56 92 ASP B C 1
ATOM 1658 O O . ASP B 1 92 ? -3.078 3.666 -2.064 1 95.56 92 ASP B O 1
ATOM 1662 N N . GLN B 1 93 ? -2.184 5.469 -1.133 1 96.62 93 GLN B N 1
ATOM 1663 C CA . GLN B 1 93 ? -2.771 5.223 0.179 1 96.62 93 GLN B CA 1
ATOM 1664 C C . GLN B 1 93 ? -3.939 6.168 0.445 1 96.62 93 GLN B C 1
ATOM 1666 O O . GLN B 1 93 ? -4.27 6.445 1.6 1 96.62 93 GLN B O 1
ATOM 1671 N N . ARG B 1 94 ? -4.578 6.73 -0.537 1 96.5 94 ARG B N 1
ATOM 1672 C CA . ARG B 1 94 ? -5.629 7.73 -0.376 1 96.5 94 ARG B CA 1
ATOM 1673 C C . ARG B 1 94 ? -6.75 7.211 0.517 1 96.5 94 ARG B C 1
ATOM 1675 O O . ARG B 1 94 ? -7.137 7.871 1.484 1 96.5 94 ARG B O 1
ATOM 1682 N N . ASP B 1 95 ? -7.207 6.027 0.26 1 95.19 95 ASP B N 1
ATOM 1683 C CA . ASP B 1 95 ? -8.312 5.457 1.029 1 95.19 95 ASP B CA 1
ATOM 1684 C C . ASP B 1 95 ? -7.879 5.16 2.465 1 95.19 95 ASP B C 1
ATOM 1686 O O . ASP B 1 95 ? -8.602 5.469 3.412 1 95.19 95 ASP B O 1
ATOM 1690 N N . ASN B 1 96 ? -6.75 4.582 2.572 1 96.12 96 ASN B N 1
ATOM 1691 C CA . ASN B 1 96 ? -6.227 4.27 3.898 1 96.12 96 ASN B CA 1
ATOM 1692 C C . ASN B 1 96 ? -6.098 5.523 4.758 1 96.12 96 ASN B C 1
ATOM 1694 O O . ASN B 1 96 ? -6.547 5.543 5.906 1 96.12 96 ASN B O 1
ATOM 1698 N N . ILE B 1 97 ? -5.48 6.547 4.219 1 97.88 97 ILE B N 1
ATOM 1699 C CA . ILE B 1 97 ? -5.215 7.777 4.957 1 97.88 97 ILE B CA 1
ATOM 1700 C C . ILE B 1 97 ? -6.531 8.477 5.289 1 97.88 97 ILE B C 1
ATOM 1702 O O . ILE B 1 97 ? -6.715 8.969 6.406 1 97.88 97 ILE B O 1
ATOM 1706 N N . SER B 1 98 ? -7.434 8.531 4.328 1 97.62 98 SER B N 1
ATOM 1707 C CA . SER B 1 98 ? -8.742 9.141 4.57 1 97.62 98 SER B CA 1
ATOM 1708 C C . SER B 1 98 ? -9.469 8.438 5.707 1 97.62 98 SER B C 1
ATOM 1710 O O . SER B 1 98 ? -9.992 9.094 6.613 1 97.62 98 SER B O 1
ATOM 1712 N N . GLU B 1 99 ? -9.492 7.129 5.629 1 97 99 GLU B N 1
ATOM 1713 C CA . GLU B 1 99 ? -10.148 6.348 6.676 1 97 99 GLU B CA 1
ATOM 1714 C C . GLU B 1 99 ? -9.508 6.609 8.039 1 97 99 GLU B C 1
ATOM 1716 O O . GLU B 1 99 ? -10.211 6.785 9.039 1 97 99 GLU B O 1
ATOM 1721 N N . PHE B 1 100 ? -8.25 6.652 8.023 1 97.75 100 PHE B N 1
ATOM 1722 C CA . PHE B 1 100 ? -7.512 6.844 9.266 1 97.75 100 PHE B CA 1
ATOM 1723 C C . PHE B 1 100 ? -7.816 8.211 9.867 1 97.75 100 PHE B C 1
ATOM 1725 O O . PHE B 1 100 ? -8.055 8.328 11.078 1 97.75 100 PHE B O 1
ATOM 1732 N N . LEU B 1 101 ? -7.836 9.258 9.109 1 97.56 101 LEU B N 1
ATOM 1733 C CA . LEU B 1 101 ? -8.109 10.617 9.57 1 97.56 101 LEU B CA 1
ATOM 1734 C C . LEU B 1 101 ? -9.523 10.727 10.133 1 97.56 101 LEU B C 1
ATOM 1736 O O . LEU B 1 101 ? -9.742 11.398 11.141 1 97.56 101 LEU B O 1
ATOM 1740 N N . LEU B 1 102 ? -10.422 10.039 9.5 1 97.5 102 LEU B N 1
ATOM 1741 C CA . LEU B 1 102 ? -11.82 10.086 9.922 1 97.5 102 LEU B CA 1
ATOM 1742 C C . LEU B 1 102 ? -12.031 9.266 11.195 1 97.5 102 LEU B C 1
ATOM 1744 O O . LEU B 1 102 ? -12.703 9.711 12.125 1 97.5 102 LEU B O 1
ATOM 1748 N N . GLU B 1 103 ? -11.398 8.102 11.219 1 96.62 103 GLU B N 1
ATOM 1749 C CA . GLU B 1 103 ? -11.539 7.219 12.367 1 96.62 103 GLU B CA 1
ATOM 1750 C C . GLU B 1 103 ? -10.953 7.852 13.625 1 96.62 103 GLU B C 1
ATOM 1752 O O . GLU B 1 103 ? -11.508 7.711 14.719 1 96.62 103 GLU B O 1
ATOM 1757 N N . GLU B 1 104 ? -9.852 8.508 13.422 1 95.38 104 GLU B N 1
ATOM 1758 C CA . GLU B 1 104 ? -9.18 9.133 14.555 1 95.38 104 GLU B CA 1
ATOM 1759 C C . GLU B 1 104 ? -9.789 10.5 14.867 1 95.38 104 GLU B C 1
ATOM 1761 O O . GLU B 1 104 ? -9.32 11.195 15.773 1 95.38 104 GLU B O 1
ATOM 1766 N N . GLU B 1 105 ? -10.797 10.945 14.117 1 94.31 105 GLU B N 1
ATOM 1767 C CA . GLU B 1 105 ? -11.539 12.188 14.312 1 94.31 105 GLU B CA 1
ATOM 1768 C C . GLU B 1 105 ? -10.625 13.398 14.227 1 94.31 105 GLU B C 1
ATOM 1770 O O . GLU B 1 105 ? -10.758 14.352 15 1 94.31 105 GLU B O 1
ATOM 1775 N N . ILE B 1 106 ? -9.656 13.234 13.391 1 93.44 106 ILE B N 1
ATOM 1776 C CA . ILE B 1 106 ? -8.727 14.328 13.156 1 93.44 106 ILE B CA 1
ATOM 1777 C C . ILE B 1 106 ? -9.367 15.367 12.242 1 93.44 106 ILE B C 1
ATOM 1779 O O . ILE B 1 106 ? -9.133 16.562 12.383 1 93.44 106 ILE B O 1
ATOM 1783 N N . VAL B 1 107 ? -10.125 14.906 11.297 1 95.38 107 VAL B N 1
ATOM 1784 C CA . VAL B 1 107 ? -10.828 15.758 10.336 1 95.38 107 VAL B CA 1
ATOM 1785 C C . VAL B 1 107 ? -12.258 15.258 10.148 1 95.38 107 VAL B C 1
ATOM 1787 O O . VAL B 1 107 ? -12.516 14.055 10.242 1 95.38 107 VAL B O 1
ATOM 1790 N N . THR B 1 108 ? -13.141 16.188 9.922 1 95.5 108 THR B N 1
ATOM 1791 C CA . THR B 1 108 ? -14.5 15.797 9.586 1 95.5 108 THR B CA 1
ATOM 1792 C C . THR B 1 108 ? -14.641 15.539 8.086 1 95.5 108 THR B C 1
ATOM 1794 O O . THR B 1 108 ? -13.836 16.031 7.289 1 95.5 108 THR B O 1
ATOM 1797 N N . LYS B 1 109 ? -15.633 14.711 7.766 1 95.88 109 LYS B N 1
ATOM 1798 C CA . LYS B 1 109 ? -15.867 14.359 6.367 1 95.88 109 LYS B CA 1
ATOM 1799 C C . LYS B 1 109 ? -16.047 15.609 5.512 1 95.88 109 LYS B C 1
ATOM 1801 O O . LYS B 1 109 ? -15.586 15.656 4.367 1 95.88 109 LYS B O 1
ATOM 1806 N N . GLU B 1 110 ? -16.688 16.625 6.09 1 95.56 110 GLU B N 1
ATOM 1807 C CA . GLU B 1 110 ? -16.969 17.844 5.348 1 95.56 110 GLU B CA 1
ATOM 1808 C C . GLU B 1 110 ? -15.688 18.625 5.059 1 95.56 110 GLU B C 1
ATOM 1810 O O . GLU B 1 110 ? -15.633 19.406 4.109 1 95.56 110 GLU B O 1
ATOM 1815 N N . ASN B 1 111 ? -14.703 18.453 5.836 1 96.56 111 ASN B N 1
ATOM 1816 C CA . ASN B 1 111 ? -13.469 19.219 5.707 1 96.56 111 ASN B CA 1
ATOM 1817 C C . ASN B 1 111 ? -12.367 18.406 5.031 1 96.56 111 ASN B C 1
ATOM 1819 O O . ASN B 1 111 ? -11.211 18.828 4.988 1 96.56 111 ASN B O 1
ATOM 1823 N N . LEU B 1 112 ? -12.711 17.25 4.508 1 97.38 112 LEU B N 1
ATOM 1824 C CA . LEU B 1 112 ? -11.75 16.375 3.85 1 97.38 112 LEU B CA 1
ATOM 1825 C C . LEU B 1 112 ? -12 16.328 2.346 1 97.38 112 LEU B C 1
ATOM 1827 O O . LEU B 1 112 ? -13.125 16.094 1.907 1 97.38 112 LEU B O 1
ATOM 1831 N N . LYS B 1 113 ? -10.922 16.641 1.547 1 96.5 113 LYS B N 1
ATOM 1832 C CA . LYS B 1 113 ? -10.992 16.562 0.091 1 96.5 113 LYS B CA 1
ATOM 1833 C C . LYS B 1 113 ? -10.008 15.531 -0.459 1 96.5 113 LYS B C 1
ATOM 1835 O O . LYS B 1 113 ? -8.805 15.625 -0.203 1 96.5 113 LYS B O 1
ATOM 1840 N N . ILE B 1 114 ? -10.484 14.547 -1.11 1 96.81 114 ILE B N 1
ATOM 1841 C CA . ILE B 1 114 ? -9.641 13.539 -1.738 1 96.81 114 ILE B CA 1
ATOM 1842 C C . ILE B 1 114 ? -9.555 13.797 -3.24 1 96.81 114 ILE B C 1
ATOM 1844 O O . ILE B 1 114 ? -10.586 13.891 -3.918 1 96.81 114 ILE B O 1
ATOM 1848 N N . HIS B 1 115 ? -8.344 13.969 -3.66 1 93.94 115 HIS B N 1
ATOM 1849 C CA . HIS B 1 115 ? -8.109 14.242 -5.074 1 93.94 115 HIS B CA 1
ATOM 1850 C C . HIS B 1 115 ? -7.547 13.008 -5.785 1 93.94 115 HIS B C 1
ATOM 1852 O O . HIS B 1 115 ? -6.777 12.25 -5.195 1 93.94 115 HIS B O 1
ATOM 1858 N N . GLY B 1 116 ? -8.008 12.562 -6.906 1 77.5 116 GLY B N 1
ATOM 1859 C CA . GLY B 1 116 ? -7.434 11.445 -7.645 1 77.5 116 GLY B CA 1
ATOM 1860 C C . GLY B 1 116 ? -8.133 11.188 -8.969 1 77.5 116 GLY B C 1
ATOM 1861 O O . GLY B 1 116 ? -9.031 11.93 -9.352 1 77.5 116 GLY B O 1
ATOM 1862 N N . PHE B 1 117 ? -7.492 10.375 -9.812 1 62.41 117 PHE B N 1
ATOM 1863 C CA . PHE B 1 117 ? -7.988 10.156 -11.164 1 62.41 117 PHE B CA 1
ATOM 1864 C C . PHE B 1 117 ? -9.203 9.234 -11.156 1 62.41 117 PHE B C 1
ATOM 1866 O O . PHE B 1 117 ? -9.414 8.484 -10.203 1 62.41 117 PHE B O 1
#